Protein AF-A0A833GN79-F1 (afdb_monomer)

Secondary structure (DSSP, 8-state):
------------------PPP---B-----SS--S-TTS---S-SBSSEEEEEESSEEEEEESSGGG--S---SSS-EEEEEE-PPPTTS-TTSSEEEEEE--TT--S-EEEEEEEEPTTS-SEEEEEEESSSSS-EEEEEEE--STTEEEEEEEEE-TT-GGGTT-S-EEEEEEEEPPPP---

Radius of gyration: 21.6 Å; Cα contacts (8 Å, |Δi|>4): 395; chains: 1; bounding box: 37×85×57 Å

pLDDT: mean 91.21, std 14.65, range [33.69, 98.88]

Solvent-accessible surface area (backbone atoms only — not comparable to full-atom values): 10862 Å² total; per-residue (Å²): 140,79,88,85,80,81,83,83,81,81,81,82,79,76,80,76,81,86,71,91,76,81,66,60,38,73,66,21,32,25,85,77,73,74,59,41,23,64,57,34,35,68,59,51,76,35,60,66,55,48,57,45,73,32,71,40,48,81,52,38,34,63,27,57,60,66,82,21,54,83,70,85,54,87,56,37,27,8,29,80,40,75,43,69,68,67,60,92,96,48,61,67,65,60,27,36,39,35,39,38,34,56,33,62,90,41,63,69,48,68,55,71,47,62,49,66,34,45,82,80,50,65,49,21,37,30,36,26,40,20,64,76,79,76,63,73,48,80,78,50,75,51,79,45,92,45,53,60,31,54,47,65,76,43,70,46,80,40,56,88,44,74,74,62,36,51,15,82,38,39,29,39,35,48,17,39,30,63,81,76,81,80,84,126

Nearest PDB structures (foldseek):
  8h3u-assembly1_A  TM=5.348E-01  e=2.396E-02  Homo sapiens
  7wim-assembly4_Q  TM=5.907E-01  e=6.672E-02  Arabidopsis thaliana
  7wim-assembly3_N  TM=5.851E-01  e=8.868E-02  Arabidopsis thaliana
  7wim-assembly3_L  TM=5.491E-01  e=7.476E-02  Arabidopsis thaliana
  6lir-assembly2_C  TM=3.789E-01  e=5.336E+00  Gallus gallus

Sequence (184 aa):
MLRHSVLAVLLAVGAQAASADTIVQWNFNSVVADASTGTGSTLTAVGNGTASLLGVTGSFASGTANGGSSDPAASDNSGWQTTGYAAQGSGNLTRGVQFTLSTAGYENIVFSYDLRHSNTSSRYETVQYSIDGINFTSVATFDGNAGDTWFKNRSVDLSSFADVADASLLTFLVVAAFAPESTA

Mean predicted aligned error: 6.69 Å

Foldseek 3Di:
DDDDDDDDDDDPPDDDDDDDDDQWDDQQFAVVHDLDQFRGDQAIPDHDKGKDWFQWDWTWDAQPFPNGEPPPDDRRRIDIDTHRDDDPPDCFQRGFMKMKDFQAPHAFDKDWDKDAAAPPAAQKKWKWKDLVVPDIDTQDMDGNPDHRHMDYGPMGTCNVPPQRHNGPMMMMGTGRHDPPDDDD

Structure (mmCIF, N/CA/C/O backbone):
data_AF-A0A833GN79-F1
#
_entry.id   AF-A0A833GN79-F1
#
loop_
_atom_site.group_PDB
_atom_site.id
_atom_site.type_symbol
_atom_site.label_atom_id
_atom_site.label_alt_id
_atom_site.label_comp_id
_atom_site.label_asym_id
_atom_site.label_entity_id
_atom_site.label_seq_id
_atom_site.pdbx_PDB_ins_code
_atom_site.Cartn_x
_atom_site.Cartn_y
_atom_site.Cartn_z
_atom_site.occupancy
_atom_site.B_iso_or_equiv
_atom_site.auth_seq_id
_atom_site.auth_comp_id
_atom_site.auth_asym_id
_atom_site.auth_atom_id
_atom_site.pdbx_PDB_model_num
ATOM 1 N N . MET A 1 1 ? -16.562 -65.906 37.044 1.00 43.38 1 MET A N 1
ATOM 2 C CA . MET A 1 1 ? -17.465 -65.215 36.094 1.00 43.38 1 MET A CA 1
ATOM 3 C C . MET A 1 1 ? -17.621 -63.805 36.651 1.00 43.38 1 MET A C 1
ATOM 5 O O . MET A 1 1 ? -18.019 -63.716 37.794 1.00 43.38 1 MET A O 1
ATOM 9 N N . LEU A 1 2 ? -17.171 -62.690 36.080 1.00 38.94 2 LEU A N 1
ATOM 10 C CA . LEU A 1 2 ? -16.996 -62.234 34.702 1.00 38.94 2 LEU A CA 1
ATOM 11 C C . LEU A 1 2 ? -15.813 -61.229 34.724 1.00 38.94 2 LEU A C 1
ATOM 13 O O . LEU A 1 2 ? -15.807 -60.324 35.560 1.00 38.94 2 LEU A O 1
ATOM 17 N N . ARG A 1 3 ? -14.786 -61.393 33.878 1.00 41.62 3 ARG A N 1
ATOM 18 C CA . ARG A 1 3 ? -13.696 -60.405 33.744 1.00 41.62 3 ARG A CA 1
ATOM 19 C C . ARG A 1 3 ? -14.198 -59.265 32.856 1.00 41.62 3 ARG A C 1
ATOM 21 O O . ARG A 1 3 ? -14.439 -59.490 31.676 1.00 41.62 3 ARG A O 1
ATOM 28 N N . HIS A 1 4 ? -14.370 -58.073 33.421 1.00 45.00 4 HIS A N 1
ATOM 29 C CA . HIS A 1 4 ? -14.706 -56.871 32.658 1.00 45.00 4 HIS A CA 1
ATOM 30 C C . HIS A 1 4 ? -13.415 -56.281 32.088 1.00 45.00 4 HIS A C 1
ATOM 32 O O . HIS A 1 4 ? -12.670 -55.599 32.788 1.00 45.00 4 HIS A O 1
ATOM 38 N N . SER A 1 5 ? -13.125 -56.588 30.827 1.00 53.22 5 SER A N 1
ATOM 39 C CA . SER A 1 5 ? -12.074 -55.911 30.073 1.00 53.22 5 SER A CA 1
ATOM 40 C C . SER A 1 5 ? -12.624 -54.582 29.560 1.00 53.22 5 SER A C 1
ATOM 42 O O . SER A 1 5 ? -13.459 -54.563 28.660 1.00 53.22 5 SER A O 1
ATOM 44 N N . VAL A 1 6 ? -12.175 -53.474 30.148 1.00 49.56 6 VAL A N 1
ATOM 45 C CA . VAL A 1 6 ? -12.437 -52.125 29.631 1.00 49.56 6 VAL A CA 1
ATOM 46 C C . VAL A 1 6 ? -11.443 -51.860 28.501 1.00 49.56 6 VAL A C 1
ATOM 48 O O . VAL A 1 6 ? -10.234 -51.841 28.725 1.00 49.56 6 VAL A O 1
ATOM 51 N N . LEU A 1 7 ? -11.953 -51.694 27.281 1.00 48.16 7 LEU A N 1
ATOM 52 C CA . LEU A 1 7 ? -11.175 -51.283 26.116 1.00 48.16 7 LEU A CA 1
ATOM 53 C C . LEU A 1 7 ? -11.103 -49.750 26.106 1.00 48.16 7 LEU A C 1
ATOM 55 O O . LEU A 1 7 ? -12.117 -49.084 25.907 1.00 48.16 7 LEU A O 1
ATOM 59 N N . ALA A 1 8 ? -9.919 -49.189 26.344 1.00 54.09 8 ALA A N 1
ATOM 60 C CA . ALA A 1 8 ? -9.681 -47.760 26.176 1.00 54.09 8 ALA A CA 1
ATOM 61 C C . ALA A 1 8 ? -9.433 -47.463 24.689 1.00 54.09 8 ALA A C 1
ATOM 63 O O . ALA A 1 8 ? -8.464 -47.950 24.107 1.00 54.09 8 ALA A O 1
ATOM 64 N N . VAL A 1 9 ? -10.312 -46.672 24.073 1.00 60.62 9 VAL A N 1
ATOM 65 C CA . VAL A 1 9 ? -10.085 -46.097 22.742 1.00 60.62 9 VAL A CA 1
ATOM 66 C C . VAL A 1 9 ? -9.251 -44.831 22.931 1.00 60.62 9 VAL A C 1
ATOM 68 O O . VAL A 1 9 ? -9.732 -43.858 23.507 1.00 60.62 9 VAL A O 1
ATOM 71 N N . LEU A 1 10 ? -7.998 -44.838 22.469 1.00 56.28 10 LEU A N 1
ATOM 72 C CA . LEU A 1 10 ? -7.220 -43.609 22.315 1.00 56.28 10 LEU A CA 1
ATOM 73 C C . LEU A 1 10 ? -7.675 -42.896 21.034 1.00 56.28 10 LEU A C 1
ATOM 75 O O . LEU A 1 10 ? -7.430 -43.392 19.935 1.00 56.28 10 LEU A O 1
ATOM 79 N N . LEU A 1 11 ? -8.296 -41.720 21.167 1.00 61.72 11 LEU A N 1
ATOM 80 C CA . LEU A 1 11 ? -8.364 -40.751 20.072 1.00 61.72 11 LEU A CA 1
ATOM 81 C C . LEU A 1 11 ? -6.987 -40.089 19.944 1.00 61.72 11 LEU A C 1
ATOM 83 O O . LEU A 1 11 ? -6.602 -39.276 20.782 1.00 61.72 11 LEU A O 1
ATOM 87 N N . ALA A 1 12 ? -6.245 -40.431 18.893 1.00 58.88 12 ALA A N 1
ATOM 88 C CA . ALA A 1 12 ? -5.093 -39.647 18.476 1.00 58.88 12 ALA A CA 1
ATOM 89 C C . ALA A 1 12 ? -5.606 -38.368 17.800 1.00 58.88 12 ALA A C 1
ATOM 91 O O . ALA A 1 12 ? -5.994 -38.385 16.634 1.00 58.88 12 ALA A O 1
ATOM 92 N N . VAL A 1 13 ? -5.645 -37.262 18.543 1.00 63.38 13 VAL A N 1
ATOM 93 C CA . VAL A 1 13 ? -5.807 -35.932 17.947 1.00 63.38 13 VAL A CA 1
ATOM 94 C C . VAL A 1 13 ? -4.486 -35.613 17.252 1.00 63.38 13 VAL A C 1
ATOM 96 O O . VAL A 1 13 ? -3.484 -35.334 17.908 1.00 63.38 13 VAL A O 1
ATOM 99 N N . GLY A 1 14 ? -4.453 -35.745 15.926 1.00 57.31 14 GLY A N 1
ATOM 100 C CA . GLY A 1 14 ? -3.314 -35.301 15.131 1.00 57.31 14 GLY A CA 1
ATOM 101 C C . GLY A 1 14 ? -3.180 -33.787 15.260 1.00 57.31 14 GLY A C 1
ATOM 102 O O . GLY A 1 14 ? -4.102 -33.060 14.900 1.00 57.31 14 GLY A O 1
ATOM 103 N N . ALA A 1 15 ? -2.055 -33.311 15.791 1.00 59.62 15 ALA A N 1
ATOM 104 C CA . ALA A 1 15 ? -1.713 -31.899 15.725 1.00 59.62 15 ALA A CA 1
ATOM 105 C C . ALA A 1 15 ? -1.501 -31.544 14.248 1.00 59.62 15 ALA A C 1
ATOM 107 O O . ALA A 1 15 ? -0.545 -32.016 13.629 1.00 59.62 15 ALA A O 1
ATOM 108 N N . GLN A 1 16 ? -2.410 -30.762 13.666 1.00 56.97 16 GLN A N 1
ATOM 109 C CA . GLN A 1 16 ? -2.154 -30.171 12.360 1.00 56.97 16 GLN A CA 1
ATOM 110 C C . GLN A 1 16 ? -1.032 -29.150 12.542 1.00 56.97 16 GLN A C 1
ATOM 112 O O . GLN A 1 16 ? -1.140 -28.250 13.375 1.00 56.97 16 GLN A O 1
ATOM 117 N N . ALA A 1 17 ? 0.068 -29.318 11.810 1.00 58.47 17 ALA A N 1
ATOM 118 C CA . ALA A 1 17 ? 1.071 -28.272 11.716 1.00 58.47 17 ALA A CA 1
ATOM 119 C C . ALA A 1 17 ? 0.403 -27.066 11.045 1.00 58.47 17 ALA A C 1
ATOM 121 O O . ALA A 1 17 ? -0.021 -27.168 9.897 1.00 58.47 17 ALA A O 1
ATOM 122 N N . ALA A 1 18 ? 0.260 -25.957 11.770 1.00 61.06 18 ALA A N 1
ATOM 123 C CA . ALA A 1 18 ? -0.213 -24.715 11.180 1.00 61.06 18 ALA A CA 1
ATOM 124 C C . ALA A 1 18 ? 0.865 -24.203 10.212 1.00 61.06 18 ALA A C 1
ATOM 126 O O . ALA A 1 18 ? 1.973 -23.868 10.636 1.00 61.06 18 ALA A O 1
ATOM 127 N N . SER A 1 19 ? 0.565 -24.193 8.915 1.00 69.25 19 SER A N 1
ATOM 128 C CA . SER A 1 19 ? 1.330 -23.457 7.908 1.00 69.25 19 SER A CA 1
ATOM 129 C C . SER A 1 19 ? 0.680 -22.096 7.692 1.00 69.25 19 SER A C 1
ATOM 131 O O . SER A 1 19 ? -0.543 -21.995 7.668 1.00 69.25 19 SER A O 1
ATOM 133 N N . ALA A 1 20 ? 1.487 -21.047 7.542 1.00 83.19 20 ALA A N 1
ATOM 134 C CA . ALA A 1 20 ? 0.974 -19.747 7.134 1.00 83.19 20 ALA A CA 1
ATOM 135 C C . ALA A 1 20 ? 0.599 -19.796 5.646 1.00 83.19 20 ALA A C 1
ATOM 137 O O . ALA A 1 20 ? 1.457 -20.076 4.805 1.00 83.19 20 ALA A O 1
ATOM 138 N N . ASP A 1 21 ? -0.663 -19.512 5.334 1.00 93.69 21 ASP A N 1
ATOM 139 C CA . ASP A 1 21 ? -1.154 -19.436 3.961 1.00 93.69 21 ASP A CA 1
ATOM 140 C C . ASP A 1 21 ? -1.045 -18.006 3.421 1.00 93.69 21 ASP A C 1
ATOM 142 O O . ASP A 1 21 ? -1.297 -17.023 4.120 1.00 93.69 21 ASP A O 1
ATOM 146 N N . THR A 1 22 ? -0.694 -17.877 2.140 1.00 96.25 22 THR A N 1
ATOM 147 C CA . THR A 1 22 ? -0.776 -16.588 1.440 1.00 96.25 22 THR A CA 1
ATOM 148 C C . THR A 1 22 ? -2.203 -16.386 0.945 1.00 96.25 22 THR A C 1
ATOM 150 O O . THR A 1 22 ? -2.594 -16.965 -0.066 1.00 96.25 22 THR A O 1
ATOM 153 N N . ILE A 1 23 ? -2.971 -15.554 1.654 1.00 97.31 23 ILE A N 1
ATOM 154 C CA . ILE A 1 23 ? -4.367 -15.241 1.302 1.00 97.31 23 ILE A CA 1
ATOM 155 C C . ILE A 1 23 ? -4.417 -14.479 -0.028 1.00 97.31 23 ILE A C 1
ATOM 157 O O . ILE A 1 23 ? -5.129 -14.865 -0.954 1.00 97.31 23 ILE A O 1
ATOM 161 N N . VAL A 1 24 ? -3.636 -13.400 -0.123 1.00 98.38 24 VAL A N 1
ATOM 162 C CA . VAL A 1 24 ? -3.512 -12.536 -1.300 1.00 98.38 24 VAL A CA 1
ATOM 163 C C . VAL A 1 24 ? -2.082 -12.020 -1.411 1.00 98.38 24 VAL A C 1
ATOM 165 O O . VAL A 1 24 ? -1.439 -11.740 -0.402 1.00 98.38 24 VAL A O 1
ATOM 168 N N . GLN A 1 25 ? -1.609 -11.833 -2.643 1.00 98.44 25 GLN A N 1
ATOM 169 C CA . GLN A 1 25 ? -0.333 -11.184 -2.922 1.00 98.44 25 GLN A CA 1
ATOM 170 C C . GLN A 1 25 ? -0.428 -10.267 -4.142 1.00 98.44 25 GLN A C 1
ATOM 172 O O . GLN A 1 25 ? -0.978 -10.650 -5.177 1.00 98.44 25 GLN A O 1
ATOM 177 N N . TRP A 1 26 ? 0.204 -9.098 -4.047 1.00 98.56 26 TRP A N 1
ATOM 178 C CA . TRP A 1 26 ? 0.552 -8.250 -5.187 1.00 98.56 26 TRP A CA 1
ATOM 179 C C . TRP A 1 26 ? 2.072 -8.214 -5.322 1.00 98.56 26 TRP A C 1
ATOM 181 O O . TRP A 1 26 ? 2.761 -7.841 -4.377 1.00 98.56 26 TRP A O 1
ATOM 191 N N . ASN A 1 27 ? 2.587 -8.613 -6.484 1.00 97.94 27 ASN A N 1
ATOM 192 C CA . ASN A 1 27 ? 4.014 -8.505 -6.814 1.00 97.94 27 ASN A CA 1
ATOM 193 C C . ASN A 1 27 ? 4.315 -7.321 -7.750 1.00 97.94 27 ASN A C 1
ATOM 195 O O . ASN A 1 27 ? 5.464 -6.973 -7.955 1.00 97.94 27 ASN A O 1
ATOM 199 N N . PHE A 1 28 ? 3.272 -6.687 -8.287 1.00 98.56 28 PHE A N 1
ATOM 200 C CA . PHE A 1 28 ? 3.316 -5.543 -9.195 1.00 98.56 28 PHE A CA 1
ATOM 201 C C . PHE A 1 28 ? 3.975 -5.756 -10.560 1.00 98.56 28 PHE A C 1
ATOM 203 O O . PHE A 1 28 ? 4.042 -4.811 -11.346 1.00 98.56 28 PHE A O 1
ATOM 210 N N . ASN A 1 29 ? 4.379 -6.980 -10.887 1.00 98.31 29 ASN A N 1
ATOM 211 C CA . ASN A 1 29 ? 4.992 -7.322 -12.169 1.00 98.31 29 ASN A CA 1
ATOM 212 C C . ASN A 1 29 ? 3.977 -7.287 -13.315 1.00 98.31 29 ASN A C 1
ATOM 214 O O . ASN A 1 29 ? 2.761 -7.270 -13.094 1.00 98.31 29 ASN A O 1
ATOM 218 N N . SER A 1 30 ? 4.469 -7.215 -14.551 1.00 97.75 30 SER A N 1
ATOM 219 C CA . SER A 1 30 ? 3.591 -7.161 -15.718 1.00 97.75 30 SER A CA 1
ATOM 220 C C . SER A 1 30 ? 2.851 -8.494 -15.909 1.00 97.75 30 SER A C 1
ATOM 222 O O . SER A 1 30 ? 3.324 -9.575 -15.553 1.00 97.75 30 SER A O 1
ATOM 224 N N . VAL A 1 31 ? 1.629 -8.428 -16.443 1.00 95.56 31 VAL A N 1
ATOM 225 C CA . VAL A 1 31 ? 0.813 -9.616 -16.738 1.00 95.56 31 VAL A CA 1
ATOM 226 C C . VAL A 1 31 ? 0.233 -9.456 -18.143 1.00 95.56 31 VAL A C 1
ATOM 228 O O . VAL A 1 31 ? -0.701 -8.685 -18.344 1.00 95.56 31 VAL A O 1
ATOM 231 N N . VAL A 1 32 ? 0.734 -10.154 -19.163 1.00 95.62 32 VAL A N 1
ATOM 232 C CA . VAL A 1 32 ? 1.826 -11.154 -19.170 1.00 95.62 32 VAL A CA 1
ATOM 233 C C . VAL A 1 32 ? 3.204 -10.499 -18.992 1.00 95.62 32 VAL A C 1
ATOM 235 O O . VAL A 1 32 ? 3.393 -9.377 -19.447 1.00 95.62 32 VAL A O 1
ATOM 238 N N . ALA A 1 33 ? 4.150 -11.229 -18.391 1.00 96.44 33 ALA A N 1
ATOM 239 C CA . ALA A 1 33 ? 5.531 -10.789 -18.206 1.00 96.44 33 ALA A CA 1
ATOM 240 C C . ALA A 1 33 ? 6.188 -10.321 -19.519 1.00 96.44 33 ALA A C 1
ATOM 242 O O . ALA A 1 33 ? 6.246 -11.078 -20.493 1.00 96.44 33 ALA A O 1
ATOM 243 N N . ASP A 1 34 ? 6.726 -9.102 -19.524 1.00 96.12 34 ASP A N 1
ATOM 244 C CA . ASP A 1 34 ? 7.301 -8.445 -20.709 1.00 96.12 34 ASP A CA 1
ATOM 245 C C . ASP A 1 34 ? 8.766 -7.989 -20.536 1.00 96.12 34 ASP A C 1
ATOM 247 O O . ASP A 1 34 ? 9.353 -7.402 -21.447 1.00 96.12 34 ASP A O 1
ATOM 251 N N . ALA A 1 35 ? 9.373 -8.301 -19.384 1.00 95.38 35 ALA A N 1
ATOM 252 C CA . ALA A 1 35 ? 10.727 -7.895 -18.991 1.00 95.38 35 ALA A CA 1
ATOM 253 C C . ALA A 1 35 ? 10.946 -6.369 -18.915 1.00 95.38 35 ALA A C 1
ATOM 255 O O . ALA A 1 35 ? 12.086 -5.900 -18.980 1.00 95.38 35 ALA A O 1
ATOM 256 N N . SER A 1 36 ? 9.874 -5.593 -18.750 1.00 95.50 36 SER A N 1
ATOM 257 C CA . SER A 1 36 ? 9.909 -4.156 -18.517 1.00 95.50 36 SER A CA 1
ATOM 258 C C . SER A 1 36 ? 9.462 -3.831 -17.093 1.00 95.50 36 SER A C 1
ATOM 260 O O . SER A 1 36 ? 8.460 -4.309 -16.578 1.00 95.50 36 SER A O 1
ATOM 262 N N . THR A 1 37 ? 10.206 -2.934 -16.449 1.00 96.50 37 THR A N 1
ATOM 263 C CA . THR A 1 37 ? 9.883 -2.474 -15.089 1.00 96.50 37 THR A CA 1
ATOM 264 C C . THR A 1 37 ? 8.921 -1.279 -15.057 1.00 96.50 37 THR A C 1
ATOM 266 O O . THR A 1 37 ? 8.574 -0.777 -13.991 1.00 96.50 37 THR A O 1
ATOM 269 N N . GLY A 1 38 ? 8.525 -0.773 -16.231 1.00 97.38 38 GLY A N 1
ATOM 270 C CA . GLY A 1 38 ? 7.625 0.376 -16.383 1.00 97.38 38 GLY A CA 1
ATOM 271 C C . GLY A 1 38 ? 6.176 -0.000 -16.695 1.00 97.38 38 GLY A C 1
ATOM 272 O O . GLY A 1 38 ? 5.331 0.884 -16.822 1.00 97.38 38 GLY A O 1
ATOM 273 N N . THR A 1 39 ? 5.889 -1.292 -16.838 1.00 97.19 39 THR A N 1
ATOM 274 C CA . THR A 1 39 ? 4.624 -1.846 -17.357 1.00 97.19 39 THR A CA 1
ATOM 275 C C . THR A 1 39 ? 3.978 -2.819 -16.371 1.00 97.19 39 THR A C 1
ATOM 277 O O . THR A 1 39 ? 3.227 -3.710 -16.762 1.00 97.19 39 THR A O 1
ATOM 280 N N . GLY A 1 40 ? 4.261 -2.634 -15.080 1.00 98.12 40 GLY A N 1
ATOM 281 C CA . GLY A 1 40 ? 3.692 -3.431 -14.002 1.00 98.12 40 GLY A CA 1
ATOM 282 C C . GLY A 1 40 ? 2.161 -3.405 -13.922 1.00 98.12 40 GLY A C 1
ATOM 283 O O . GLY A 1 40 ? 1.462 -2.746 -14.697 1.00 98.12 40 GLY A O 1
ATOM 284 N N . SER A 1 41 ? 1.627 -4.139 -12.951 1.00 98.38 41 SER A N 1
ATOM 285 C CA . SER A 1 41 ? 0.189 -4.359 -12.783 1.00 98.38 41 SER A CA 1
ATOM 286 C C . SER A 1 41 ? -0.249 -4.2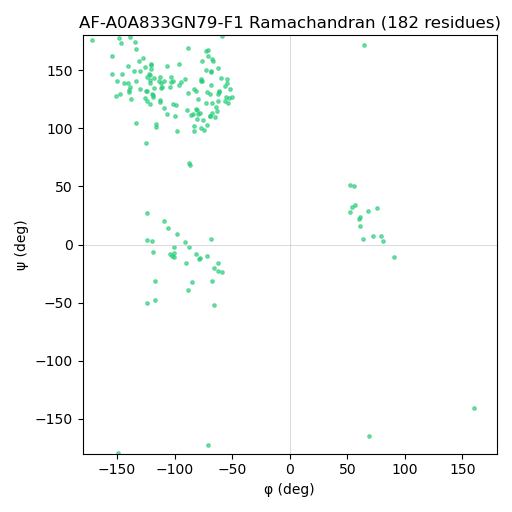07 -11.330 1.00 98.38 41 SER A C 1
ATOM 288 O O . SER A 1 41 ? 0.500 -4.512 -10.416 1.00 98.38 41 SER A O 1
ATOM 290 N N . THR A 1 42 ? -1.484 -3.772 -11.079 1.00 98.50 42 THR A N 1
ATOM 291 C CA . THR A 1 42 ? -2.100 -3.821 -9.735 1.00 98.50 42 THR A CA 1
ATOM 292 C C . THR A 1 42 ? -3.009 -5.039 -9.541 1.00 98.50 42 THR A C 1
ATOM 294 O O . THR A 1 42 ? -3.723 -5.131 -8.541 1.00 98.50 42 THR A O 1
ATOM 297 N N . LEU A 1 43 ? -3.000 -5.981 -10.488 1.00 98.25 43 LEU A N 1
ATOM 298 C CA . LEU A 1 43 ? -3.696 -7.258 -10.346 1.00 98.25 43 LEU A CA 1
ATOM 299 C C . LEU A 1 43 ? -3.020 -8.124 -9.276 1.00 98.25 43 LEU A C 1
ATOM 301 O O . LEU A 1 43 ? -1.809 -8.045 -9.064 1.00 98.25 43 LEU A O 1
ATOM 305 N N . THR A 1 44 ? -3.808 -8.961 -8.603 1.00 98.44 44 THR A N 1
ATOM 306 C CA . THR A 1 44 ? -3.269 -9.944 -7.662 1.00 98.44 44 THR A CA 1
ATOM 307 C C . THR A 1 44 ? -2.477 -11.021 -8.402 1.00 98.44 44 THR A C 1
ATOM 309 O O . THR A 1 44 ? -2.907 -11.529 -9.437 1.00 98.44 44 THR A O 1
ATOM 312 N N . ALA A 1 45 ? -1.323 -11.392 -7.850 1.00 97.81 45 ALA A N 1
ATOM 313 C CA . ALA A 1 45 ? -0.535 -12.543 -8.286 1.00 97.81 45 ALA A CA 1
ATOM 314 C C . ALA A 1 45 ? -1.017 -13.843 -7.618 1.00 97.81 45 ALA A C 1
ATOM 316 O O . ALA A 1 45 ? -0.971 -14.913 -8.222 1.00 97.81 45 ALA A O 1
ATOM 317 N N . VAL A 1 46 ? -1.506 -13.738 -6.377 1.00 98.06 46 VAL A N 1
ATOM 318 C CA . VAL A 1 46 ? -2.124 -14.824 -5.604 1.00 98.06 46 VAL A CA 1
ATOM 319 C C . VAL A 1 46 ? -3.418 -14.302 -4.989 1.00 98.06 46 VAL A C 1
ATOM 321 O O . VAL A 1 46 ? -3.467 -13.159 -4.531 1.00 98.06 46 VAL A O 1
ATOM 324 N N . GLY A 1 47 ? -4.454 -15.141 -4.964 1.00 97.75 47 GLY A N 1
ATOM 325 C CA . GLY A 1 47 ? -5.733 -14.830 -4.331 1.00 97.75 47 GLY A CA 1
ATOM 326 C C . GLY A 1 47 ? -6.542 -13.738 -5.036 1.00 97.75 47 GLY A C 1
ATOM 327 O O . GLY A 1 47 ? -6.289 -13.369 -6.188 1.00 97.75 47 GLY A O 1
ATOM 328 N N . ASN A 1 48 ? -7.545 -13.220 -4.326 1.00 98.00 48 ASN A N 1
ATOM 329 C CA . ASN A 1 48 ? -8.464 -12.199 -4.815 1.00 98.00 48 ASN A CA 1
ATOM 330 C C . ASN A 1 48 ? -8.482 -10.975 -3.898 1.00 98.00 48 ASN A C 1
ATOM 332 O O . ASN A 1 48 ? -8.807 -11.065 -2.718 1.00 98.00 48 ASN A O 1
ATOM 336 N N . GLY A 1 49 ? -8.201 -9.816 -4.479 1.00 98.44 49 GLY A N 1
ATOM 337 C CA . GLY A 1 49 ? -8.244 -8.532 -3.801 1.00 98.44 49 GLY A CA 1
ATOM 338 C C . GLY A 1 49 ? -8.070 -7.394 -4.798 1.00 98.44 49 GLY A C 1
ATOM 339 O O . GLY A 1 49 ? -7.833 -7.617 -5.987 1.00 98.44 49 GLY A O 1
ATOM 340 N N . THR A 1 50 ? -8.175 -6.166 -4.314 1.00 98.75 50 THR A N 1
ATOM 341 C CA . THR A 1 50 ? -7.927 -4.954 -5.094 1.00 98.75 50 THR A CA 1
ATOM 342 C C . THR A 1 50 ? -6.825 -4.115 -4.460 1.00 98.75 50 THR A C 1
ATOM 344 O O . THR A 1 50 ? -6.702 -4.051 -3.240 1.00 98.75 50 THR A O 1
ATOM 347 N N . ALA A 1 51 ? -6.034 -3.457 -5.306 1.00 98.81 51 ALA A N 1
ATOM 348 C CA . ALA A 1 51 ? -5.083 -2.429 -4.910 1.00 98.81 51 ALA A CA 1
ATOM 349 C C . ALA A 1 51 ? -5.460 -1.114 -5.606 1.00 98.81 51 ALA A C 1
ATOM 351 O O . ALA A 1 51 ? -5.668 -1.087 -6.823 1.00 98.81 51 ALA A O 1
ATOM 352 N N . SER A 1 52 ? -5.569 -0.024 -4.849 1.00 98.75 52 SER A N 1
ATOM 353 C CA . SER A 1 52 ? -5.978 1.287 -5.368 1.00 98.75 52 SER A CA 1
ATOM 354 C C . SER A 1 52 ? -5.187 2.440 -4.757 1.00 98.75 52 SER A C 1
ATOM 356 O O . SER A 1 52 ? -4.688 2.359 -3.637 1.00 98.75 52 SER A O 1
ATOM 358 N N . LEU A 1 53 ? -5.075 3.535 -5.507 1.00 98.81 53 LEU A N 1
ATOM 359 C CA . LEU A 1 53 ? -4.424 4.763 -5.055 1.00 98.81 53 LEU A CA 1
ATOM 360 C C . LEU A 1 53 ? -5.352 5.531 -4.106 1.00 98.81 53 LEU A C 1
ATOM 362 O O . LEU A 1 53 ? -6.544 5.663 -4.381 1.00 98.81 53 LEU A O 1
ATOM 366 N N . LEU A 1 54 ? -4.793 6.112 -3.047 1.00 98.44 54 LEU A N 1
ATOM 367 C CA . LEU A 1 54 ? -5.489 7.026 -2.146 1.00 98.44 54 LEU A CA 1
ATOM 368 C C . LEU A 1 54 ? -4.829 8.404 -2.234 1.00 98.44 54 LEU A C 1
ATOM 370 O O . LEU A 1 54 ? -3.761 8.630 -1.672 1.00 98.44 54 LEU A O 1
ATOM 374 N N . GLY A 1 55 ? -5.438 9.330 -2.977 1.00 97.81 55 GLY A N 1
ATOM 375 C CA . GLY A 1 55 ? -4.955 10.714 -3.075 1.00 97.81 55 GLY A CA 1
ATOM 376 C C . GLY A 1 55 ? -3.538 10.871 -3.651 1.00 97.81 55 GLY A C 1
ATOM 377 O O . GLY A 1 55 ? -2.879 11.870 -3.375 1.00 97.81 55 GLY A O 1
ATOM 378 N N . VAL A 1 56 ? -3.054 9.907 -4.432 1.00 98.62 56 VAL A N 1
ATOM 379 C CA . VAL A 1 56 ? -1.728 9.902 -5.077 1.00 98.62 56 VAL A CA 1
ATOM 380 C C . VAL A 1 56 ? -1.857 9.490 -6.543 1.00 98.62 56 VAL A C 1
ATOM 382 O O . VAL A 1 56 ? -2.901 8.994 -6.965 1.00 98.62 56 VAL A O 1
ATOM 385 N N . THR A 1 57 ? -0.788 9.671 -7.313 1.00 98.50 57 THR A N 1
ATOM 386 C CA . THR A 1 57 ? -0.680 9.194 -8.698 1.00 98.50 57 THR A CA 1
ATOM 387 C C . THR A 1 57 ? 0.215 7.963 -8.749 1.00 98.50 57 THR A C 1
ATOM 389 O O . THR A 1 57 ? 1.275 7.957 -8.123 1.00 98.50 57 THR A O 1
ATOM 392 N N . GLY A 1 58 ? -0.200 6.940 -9.498 1.00 98.25 58 GL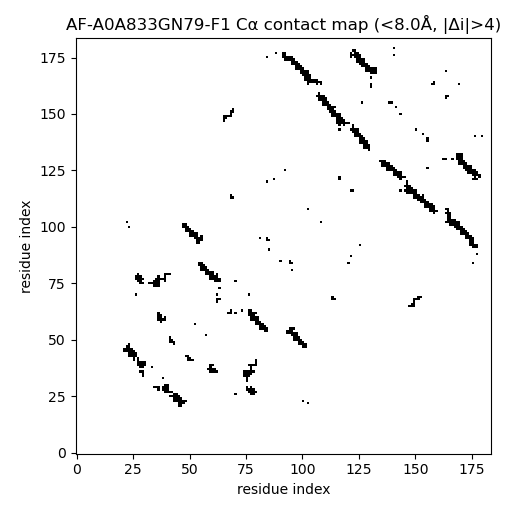Y A N 1
ATOM 393 C CA . GLY A 1 58 ? 0.529 5.682 -9.658 1.00 98.25 58 GLY A CA 1
ATOM 394 C C . GLY A 1 58 ? 1.269 5.579 -10.991 1.00 98.25 58 GLY A C 1
ATOM 395 O O . GLY A 1 58 ? 0.770 6.020 -12.025 1.00 98.25 58 GLY A O 1
ATOM 396 N N . SER A 1 59 ? 2.438 4.954 -10.953 1.00 98.50 59 SER A N 1
ATOM 397 C CA . SER A 1 59 ? 3.231 4.504 -12.100 1.00 98.50 59 SER A CA 1
ATOM 398 C C . SER A 1 59 ? 4.001 3.235 -11.709 1.00 98.50 59 SER A C 1
ATOM 400 O O . SER A 1 59 ? 3.925 2.785 -10.564 1.00 98.50 59 SER A O 1
ATOM 402 N N . PHE A 1 60 ? 4.752 2.649 -12.639 1.00 98.44 60 PHE A N 1
ATOM 403 C CA . PHE A 1 60 ? 5.647 1.529 -12.346 1.00 98.44 60 PHE A CA 1
ATOM 404 C C . PHE A 1 60 ? 7.095 1.915 -12.630 1.00 98.44 60 PHE A C 1
ATOM 406 O O . PHE A 1 60 ? 7.381 2.693 -13.544 1.00 98.44 60 PHE A O 1
ATOM 413 N N . ALA A 1 61 ? 7.996 1.411 -11.796 1.00 96.94 61 ALA A N 1
ATOM 414 C CA . ALA A 1 61 ? 9.435 1.593 -11.919 1.00 96.94 61 ALA A CA 1
ATOM 415 C C . ALA A 1 61 ? 10.160 0.335 -11.424 1.00 96.94 61 ALA A C 1
ATOM 417 O O . ALA A 1 61 ? 9.541 -0.549 -10.848 1.00 96.94 61 ALA A O 1
ATOM 418 N N . SER A 1 62 ? 11.483 0.263 -11.585 1.00 96.12 62 SER A N 1
ATOM 419 C CA . SER A 1 62 ? 12.278 -0.883 -11.117 1.00 96.12 62 SER A CA 1
ATOM 420 C C . SER A 1 62 ? 12.055 -1.209 -9.635 1.00 96.12 62 SER A C 1
ATOM 422 O O . SER A 1 62 ? 12.332 -0.390 -8.753 1.00 96.12 62 SER A O 1
ATOM 424 N N . GLY A 1 63 ? 11.612 -2.444 -9.385 1.00 96.25 63 GLY A N 1
ATOM 425 C CA . GLY A 1 63 ? 11.559 -3.066 -8.066 1.00 96.25 63 GLY A CA 1
ATOM 426 C C . GLY A 1 63 ? 12.921 -3.577 -7.581 1.00 96.25 63 GLY A C 1
ATOM 427 O O . GLY A 1 63 ? 13.082 -3.864 -6.402 1.00 96.25 63 GLY A O 1
ATOM 428 N N . THR A 1 64 ? 13.937 -3.628 -8.450 1.00 93.69 64 THR A N 1
ATOM 429 C CA . THR A 1 64 ? 15.290 -4.143 -8.147 1.00 93.69 64 THR A CA 1
ATOM 430 C C . THR A 1 64 ? 16.335 -3.062 -7.865 1.00 93.69 64 THR A C 1
ATOM 432 O O . THR A 1 64 ? 17.435 -3.371 -7.401 1.00 93.69 64 THR A O 1
ATOM 435 N N . ALA A 1 65 ? 16.024 -1.788 -8.115 1.00 90.44 65 ALA A N 1
ATOM 436 C CA . ALA A 1 65 ? 16.950 -0.680 -7.887 1.00 90.44 65 ALA A CA 1
ATOM 437 C C . ALA A 1 65 ? 17.386 -0.578 -6.412 1.00 90.44 65 ALA A C 1
ATOM 439 O O . ALA A 1 65 ? 16.577 -0.785 -5.511 1.00 90.44 65 ALA A O 1
ATOM 440 N N . ASN A 1 66 ? 18.651 -0.210 -6.170 1.00 89.00 66 ASN A N 1
ATOM 441 C CA . ASN A 1 66 ? 19.198 0.107 -4.839 1.00 89.00 66 ASN A CA 1
ATOM 442 C C . ASN A 1 66 ? 18.957 -0.983 -3.778 1.00 89.00 66 ASN A C 1
ATOM 444 O O . ASN A 1 66 ? 18.443 -0.728 -2.691 1.00 89.00 66 ASN A O 1
ATOM 448 N N . GLY A 1 67 ? 19.315 -2.225 -4.115 1.00 85.00 67 GLY A N 1
ATOM 449 C CA . GLY A 1 67 ? 19.160 -3.391 -3.236 1.00 85.00 67 GLY A CA 1
ATOM 450 C C . GLY A 1 67 ? 17.823 -4.123 -3.382 1.00 85.00 67 GLY A C 1
ATOM 451 O O . GLY A 1 67 ? 17.711 -5.248 -2.888 1.00 85.00 67 GLY A O 1
ATOM 452 N N . GLY A 1 68 ? 16.864 -3.524 -4.096 1.00 93.00 68 GLY A N 1
ATOM 453 C CA . GLY A 1 68 ? 15.614 -4.133 -4.552 1.00 93.00 68 GLY A CA 1
ATOM 454 C C . GLY A 1 68 ? 14.639 -4.558 -3.455 1.00 93.00 68 GLY A C 1
ATOM 455 O O . GLY A 1 68 ? 14.978 -4.577 -2.276 1.00 93.00 68 GLY A O 1
ATOM 456 N N . SER A 1 69 ? 13.431 -4.949 -3.842 1.00 96.06 69 SER A N 1
ATOM 457 C CA . SER A 1 69 ? 12.477 -5.652 -2.982 1.00 96.06 69 SER A CA 1
ATOM 458 C C . SER A 1 69 ? 12.942 -7.095 -2.698 1.00 96.06 69 SER A C 1
ATOM 460 O O . SER A 1 69 ? 14.083 -7.486 -2.972 1.00 96.06 69 SER A O 1
ATOM 462 N N . SER A 1 70 ? 12.084 -7.878 -2.060 1.00 96.44 70 SER A N 1
ATOM 463 C CA . SER A 1 70 ? 12.183 -9.322 -1.849 1.00 96.44 70 SER A CA 1
ATOM 464 C C . SER A 1 70 ? 11.501 -10.126 -2.962 1.00 96.44 70 SER A C 1
ATOM 466 O O . SER A 1 70 ? 11.505 -11.355 -2.902 1.00 96.44 70 SER A O 1
ATOM 468 N N . ASP A 1 71 ? 10.957 -9.461 -3.989 1.00 95.88 71 ASP A N 1
ATOM 469 C CA . ASP A 1 71 ? 10.388 -10.135 -5.154 1.00 95.88 71 ASP A CA 1
ATOM 470 C C . ASP A 1 71 ? 11.482 -10.943 -5.885 1.00 95.88 71 ASP A C 1
ATOM 472 O O . ASP A 1 71 ? 12.510 -10.371 -6.268 1.00 95.88 71 ASP A O 1
ATOM 476 N N . PRO A 1 72 ? 11.295 -12.264 -6.083 1.00 94.62 72 PRO A N 1
ATOM 477 C CA . PRO A 1 72 ? 12.282 -13.115 -6.737 1.00 94.62 72 PRO A CA 1
ATOM 478 C C . PRO A 1 72 ? 12.405 -12.890 -8.253 1.00 94.62 72 PRO A C 1
ATOM 480 O O . PRO A 1 72 ? 13.315 -13.453 -8.870 1.00 94.62 72 PRO A O 1
ATOM 483 N N . ALA A 1 73 ? 11.512 -12.122 -8.884 1.00 93.75 73 ALA A N 1
ATOM 484 C CA . ALA A 1 73 ? 11.571 -11.847 -10.313 1.00 93.75 73 ALA A CA 1
ATOM 485 C C . ALA A 1 73 ? 12.865 -11.099 -10.677 1.00 93.75 73 ALA A C 1
ATOM 487 O O . ALA A 1 73 ? 13.222 -10.088 -10.075 1.00 93.75 73 ALA A O 1
ATOM 488 N N . ALA A 1 74 ? 13.591 -11.593 -11.682 1.00 83.88 74 ALA A N 1
ATOM 489 C CA . ALA A 1 74 ? 14.894 -11.033 -12.046 1.00 83.88 74 ALA A CA 1
ATOM 490 C C . ALA A 1 74 ? 14.803 -9.878 -13.060 1.00 83.88 74 ALA A C 1
ATOM 492 O O . ALA A 1 74 ? 15.561 -8.915 -12.961 1.00 83.88 74 ALA A O 1
ATOM 493 N N . SER A 1 75 ? 13.910 -9.983 -14.051 1.00 87.94 75 SER A N 1
ATOM 494 C CA . SER A 1 75 ? 13.819 -9.048 -15.186 1.00 87.94 75 SER A CA 1
ATOM 495 C C . SER A 1 75 ? 12.490 -8.298 -15.246 1.00 87.94 75 SER A C 1
ATOM 497 O O . SER A 1 75 ? 12.481 -7.078 -15.374 1.00 87.94 75 SER A O 1
ATOM 499 N N . ASP A 1 76 ? 11.374 -9.009 -15.117 1.00 95.25 76 ASP A N 1
ATOM 500 C CA . ASP A 1 76 ? 10.041 -8.425 -14.969 1.00 95.25 76 ASP A CA 1
ATOM 501 C C . ASP A 1 76 ? 9.771 -8.167 -13.485 1.00 95.25 76 ASP A C 1
ATOM 503 O O . ASP A 1 76 ? 9.051 -8.916 -12.839 1.00 95.25 76 ASP A O 1
ATOM 507 N N . ASN A 1 77 ? 10.475 -7.178 -12.930 1.00 96.88 77 ASN A N 1
ATOM 508 C CA . ASN A 1 77 ? 10.397 -6.813 -11.517 1.00 96.88 77 ASN A CA 1
ATOM 509 C C . ASN A 1 77 ? 10.054 -5.328 -11.384 1.00 96.88 77 ASN A C 1
ATOM 511 O O . ASN A 1 77 ? 10.927 -4.448 -11.361 1.00 96.88 77 ASN A O 1
ATOM 515 N N . SER A 1 78 ? 8.755 -5.063 -11.378 1.00 98.31 78 SER A N 1
ATOM 516 C CA . SER A 1 78 ? 8.179 -3.734 -11.242 1.00 98.31 78 SER A CA 1
ATOM 517 C C . SER A 1 78 ? 7.814 -3.476 -9.781 1.00 98.31 78 SER A C 1
ATOM 519 O O . SER A 1 78 ? 7.227 -4.308 -9.108 1.00 98.31 78 SER A O 1
ATOM 521 N N . GLY A 1 79 ? 8.109 -2.278 -9.293 1.00 97.62 79 GLY A N 1
ATOM 522 C CA . GLY A 1 79 ? 7.552 -1.726 -8.067 1.00 97.62 79 GLY A CA 1
ATOM 523 C C . GLY A 1 79 ? 6.446 -0.730 -8.394 1.00 97.62 79 GLY A C 1
ATOM 524 O O . GLY A 1 79 ? 6.574 0.073 -9.326 1.00 97.62 79 GLY A O 1
ATOM 525 N N . TRP A 1 80 ? 5.371 -0.743 -7.606 1.00 98.56 80 TRP A N 1
ATOM 526 C CA . TRP A 1 80 ? 4.302 0.242 -7.738 1.00 98.56 80 TRP A CA 1
ATOM 527 C C . TRP A 1 80 ? 4.725 1.578 -7.129 1.00 98.56 80 TRP A C 1
ATOM 529 O O . TRP A 1 80 ? 4.731 1.780 -5.914 1.00 98.56 80 TRP A O 1
ATOM 539 N N . GLN A 1 81 ? 5.130 2.496 -7.999 1.00 98.06 81 GLN A N 1
ATOM 540 C CA . GLN A 1 81 ? 5.585 3.817 -7.611 1.00 98.06 81 GLN A CA 1
ATOM 541 C C . GLN A 1 81 ? 4.385 4.739 -7.408 1.00 98.06 81 GLN A C 1
ATOM 543 O O . GLN A 1 81 ? 3.490 4.825 -8.247 1.00 98.06 81 GLN A O 1
ATOM 548 N N . THR A 1 82 ? 4.402 5.484 -6.306 1.00 98.38 82 THR A N 1
ATOM 549 C CA . THR A 1 82 ? 3.400 6.511 -6.024 1.00 98.38 82 THR A CA 1
ATOM 550 C C . THR A 1 82 ? 4.047 7.878 -5.856 1.00 98.38 82 THR A C 1
ATOM 552 O O . THR A 1 82 ? 5.134 8.019 -5.297 1.00 98.38 82 THR A O 1
ATOM 555 N N . THR A 1 83 ? 3.377 8.904 -6.371 1.00 97.94 83 THR A N 1
ATOM 556 C CA . THR A 1 83 ? 3.810 10.308 -6.321 1.00 97.94 83 THR A CA 1
ATOM 557 C C . THR A 1 83 ? 2.619 11.222 -6.020 1.00 97.94 83 THR A C 1
ATOM 559 O O . THR A 1 83 ? 1.490 10.759 -5.880 1.00 97.94 83 THR A O 1
ATOM 562 N N . GLY A 1 84 ? 2.839 12.534 -5.901 1.00 97.06 84 GLY A N 1
ATOM 563 C CA . GLY A 1 84 ? 1.747 13.476 -5.618 1.00 97.06 84 GLY A CA 1
ATOM 564 C C . GLY A 1 84 ? 1.284 13.458 -4.158 1.00 97.06 84 GLY A C 1
ATOM 565 O O . GLY A 1 84 ? 0.109 13.688 -3.870 1.00 97.06 84 GLY A O 1
ATOM 566 N N . TYR A 1 85 ? 2.204 13.175 -3.235 1.00 97.62 85 TYR A N 1
ATOM 567 C CA . TYR A 1 85 ? 1.975 13.312 -1.798 1.00 97.62 85 TYR A CA 1
ATOM 568 C C . TYR A 1 85 ? 1.816 14.784 -1.389 1.00 97.62 85 TYR A C 1
ATOM 570 O O . TYR A 1 85 ? 2.216 15.699 -2.111 1.00 97.62 85 TYR A O 1
ATOM 578 N N . ALA A 1 86 ? 1.202 15.007 -0.226 1.00 96.75 86 ALA A N 1
ATOM 579 C CA . ALA A 1 86 ? 0.982 16.341 0.317 1.00 96.75 86 ALA A CA 1
ATOM 580 C C . ALA A 1 86 ? 2.311 17.019 0.693 1.00 96.75 86 ALA A C 1
ATOM 582 O O . ALA A 1 86 ? 3.318 16.354 0.940 1.00 96.75 86 ALA A O 1
ATOM 583 N N . ALA A 1 87 ? 2.306 18.353 0.758 1.00 94.56 87 ALA A N 1
ATOM 584 C CA . ALA A 1 87 ? 3.460 19.108 1.233 1.00 94.56 87 ALA A CA 1
ATOM 585 C C . ALA A 1 87 ? 3.775 18.759 2.698 1.00 94.56 87 ALA A C 1
ATOM 587 O O . ALA A 1 87 ? 2.874 18.426 3.474 1.00 94.56 87 ALA A O 1
ATOM 588 N N . GLN A 1 88 ? 5.047 18.876 3.088 1.00 90.62 88 GLN A N 1
ATOM 589 C CA . GLN A 1 88 ? 5.483 18.617 4.461 1.00 90.62 88 GLN A CA 1
ATOM 590 C C . GLN A 1 88 ? 4.642 19.416 5.471 1.00 90.62 88 GLN A C 1
ATOM 592 O O . GLN A 1 88 ? 4.391 20.603 5.278 1.00 90.62 88 GLN A O 1
ATOM 597 N N . GLY A 1 89 ? 4.198 18.753 6.542 1.00 92.44 89 GLY A N 1
ATOM 598 C CA . GLY A 1 89 ? 3.339 19.361 7.564 1.00 92.44 89 GLY A CA 1
ATOM 599 C C . GLY A 1 89 ? 1.857 19.458 7.181 1.00 92.44 89 GLY A C 1
ATOM 600 O O . GLY A 1 89 ? 1.078 20.045 7.925 1.00 92.44 89 GLY A O 1
ATOM 601 N N . SER A 1 90 ? 1.434 18.866 6.059 1.00 95.31 90 SER A N 1
ATOM 602 C CA . SER A 1 90 ? 0.024 18.791 5.653 1.00 95.31 90 SER A CA 1
ATOM 603 C C . SER A 1 90 ? -0.391 17.368 5.260 1.00 95.31 90 SER A C 1
ATOM 605 O O . SER A 1 90 ? 0.447 16.542 4.911 1.00 95.31 90 SER A O 1
ATOM 607 N N . GLY A 1 91 ? -1.694 17.075 5.313 1.00 95.19 91 GLY A N 1
ATOM 608 C CA . GLY A 1 91 ? -2.250 15.828 4.772 1.00 95.19 91 GLY A CA 1
ATOM 609 C C . GLY A 1 91 ? -1.857 14.543 5.514 1.00 95.19 91 GLY A C 1
ATOM 610 O O . GLY A 1 91 ? -1.806 13.488 4.877 1.00 95.19 91 GLY A O 1
ATOM 611 N N . ASN A 1 92 ? -1.589 14.613 6.823 1.00 97.69 92 ASN A N 1
ATOM 612 C CA . ASN A 1 92 ? -1.252 13.446 7.647 1.00 97.69 92 ASN A CA 1
ATOM 613 C C . ASN A 1 92 ? -2.263 12.309 7.451 1.00 97.69 92 ASN A C 1
ATOM 615 O O . ASN A 1 92 ? -3.459 12.539 7.611 1.00 97.69 92 ASN A O 1
ATOM 619 N N . LEU A 1 93 ? -1.787 11.104 7.129 1.00 97.88 93 LEU A N 1
ATOM 620 C CA . LEU A 1 93 ? -2.608 9.899 6.961 1.00 97.88 93 LEU A CA 1
ATOM 621 C C . LEU A 1 93 ? -3.674 9.978 5.851 1.00 97.88 93 LEU A C 1
ATOM 623 O O . LEU A 1 93 ? -4.587 9.164 5.817 1.00 97.88 93 LEU A O 1
ATOM 627 N N . THR A 1 94 ? -3.583 10.940 4.925 1.00 97.94 94 THR A N 1
ATOM 628 C CA . THR A 1 94 ? -4.614 11.131 3.880 1.00 97.94 94 THR A CA 1
ATOM 629 C C . THR A 1 94 ? -4.208 10.635 2.493 1.00 97.94 94 THR A C 1
ATOM 631 O O . THR A 1 94 ? -5.025 10.664 1.573 1.00 97.94 94 THR A 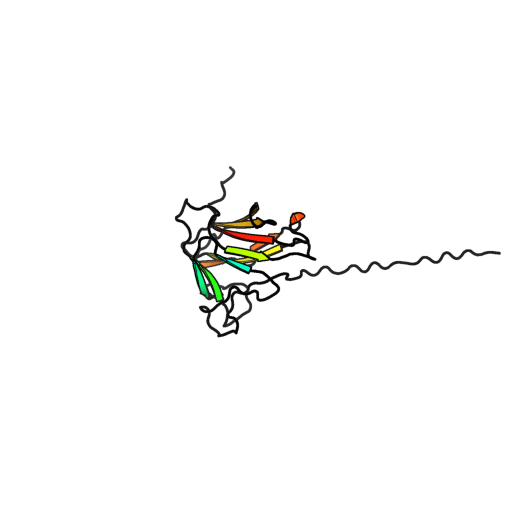O 1
ATOM 634 N N . ARG A 1 95 ? -2.942 10.237 2.305 1.00 98.50 95 ARG A N 1
ATOM 635 C CA . ARG A 1 95 ? -2.382 9.883 0.992 1.00 98.50 95 ARG A CA 1
ATOM 636 C C . ARG A 1 95 ? -1.494 8.651 1.059 1.00 98.50 95 ARG A C 1
ATOM 638 O O . ARG A 1 95 ? -0.640 8.563 1.940 1.00 98.50 95 ARG A O 1
ATOM 645 N N . GLY A 1 96 ? -1.664 7.745 0.104 1.00 98.62 96 GLY A N 1
ATOM 646 C CA . GLY A 1 96 ? -0.928 6.489 0.028 1.00 98.62 96 GLY A CA 1
ATOM 647 C C . GLY A 1 96 ? -1.635 5.462 -0.846 1.00 98.62 96 GLY A C 1
ATOM 648 O O . GLY A 1 96 ? -2.196 5.801 -1.887 1.00 98.62 96 GLY A O 1
ATOM 649 N N . VAL A 1 97 ? -1.618 4.206 -0.422 1.00 98.88 97 VAL A N 1
ATOM 650 C CA . VAL A 1 97 ? -2.244 3.094 -1.149 1.00 98.88 97 VAL A CA 1
ATOM 651 C C . VAL A 1 97 ? -3.218 2.338 -0.261 1.00 98.88 97 VAL A C 1
ATOM 653 O O . VAL A 1 97 ? -3.073 2.316 0.960 1.00 98.88 97 VAL A O 1
ATOM 656 N N . GLN A 1 98 ? -4.206 1.723 -0.899 1.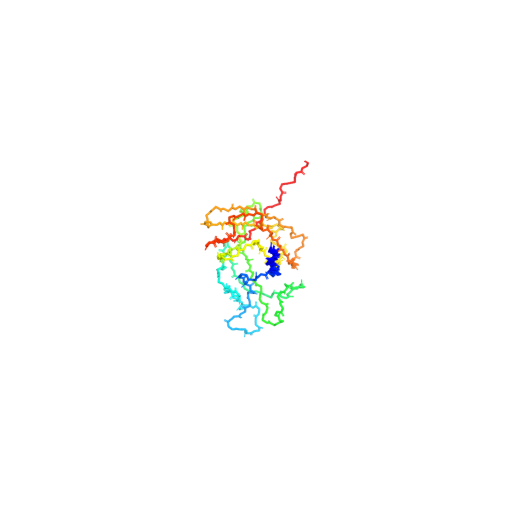00 98.81 98 GLN A N 1
ATOM 657 C CA . GLN A 1 98 ? -5.224 0.897 -0.273 1.00 98.81 98 GLN A CA 1
ATOM 658 C C . GLN A 1 98 ? -5.188 -0.511 -0.866 1.00 98.81 98 GLN A C 1
ATOM 660 O O . GLN A 1 98 ? -5.093 -0.663 -2.084 1.00 98.81 98 GLN A O 1
ATOM 665 N N . PHE A 1 99 ? -5.335 -1.515 -0.006 1.00 98.88 99 PHE A N 1
ATOM 666 C CA . PHE A 1 99 ? -5.483 -2.919 -0.369 1.00 98.88 99 PHE A CA 1
ATOM 667 C C . PHE A 1 99 ? -6.748 -3.473 0.269 1.00 98.88 99 PHE A C 1
ATOM 669 O O . PHE A 1 99 ? -6.903 -3.368 1.479 1.00 98.88 99 PHE A O 1
ATOM 676 N N . THR A 1 100 ? -7.638 -4.071 -0.513 1.00 98.75 100 THR A N 1
ATOM 677 C CA . THR A 1 100 ? -8.891 -4.644 -0.011 1.00 98.75 100 THR A CA 1
ATOM 678 C C . THR A 1 100 ? -8.993 -6.109 -0.417 1.00 98.75 100 THR A C 1
ATOM 680 O O . THR A 1 100 ? -8.777 -6.455 -1.577 1.00 98.75 100 THR A O 1
ATOM 683 N N . LEU A 1 101 ? -9.326 -6.975 0.535 1.00 98.50 101 LEU A N 1
ATOM 684 C CA . LEU A 1 101 ? -9.476 -8.418 0.348 1.00 98.50 101 LEU A CA 1
ATOM 685 C C . LEU A 1 101 ? -10.527 -8.984 1.317 1.00 98.50 101 LEU A C 1
ATOM 687 O O . LEU A 1 101 ? -11.104 -8.246 2.112 1.00 98.50 101 LEU A O 1
ATOM 691 N N . SER A 1 102 ? -10.759 -10.294 1.264 1.00 98.19 102 SER A N 1
ATOM 692 C CA . SER A 1 102 ? -11.471 -11.040 2.307 1.00 98.19 102 SER A CA 1
ATOM 693 C C . SER A 1 102 ? -10.505 -11.996 3.000 1.00 98.19 102 SER A C 1
ATOM 695 O O . SER A 1 102 ? -9.628 -12.568 2.355 1.00 98.19 102 SER A O 1
ATOM 697 N N . THR A 1 103 ? -10.689 -12.180 4.302 1.00 98.00 103 THR A N 1
ATOM 698 C CA . THR A 1 103 ? -9.993 -13.171 5.131 1.00 98.00 103 THR A CA 1
ATOM 699 C C . THR A 1 103 ? -10.932 -14.306 5.553 1.00 98.00 103 THR A C 1
ATOM 701 O O . THR A 1 103 ? -10.642 -15.016 6.511 1.00 98.00 103 THR A O 1
ATOM 704 N N . ALA A 1 104 ? -12.051 -14.506 4.844 1.00 97.62 104 ALA A N 1
ATOM 705 C CA . ALA A 1 104 ? -12.997 -15.586 5.115 1.00 97.62 104 ALA A CA 1
ATOM 706 C C . ALA A 1 104 ? -12.293 -16.954 5.097 1.00 97.62 104 ALA A C 1
ATOM 708 O O . ALA A 1 104 ? -11.604 -17.294 4.133 1.00 97.62 104 ALA A O 1
ATOM 709 N N . GLY A 1 105 ? -12.465 -17.728 6.166 1.00 95.94 105 GLY A N 1
ATOM 710 C CA . GLY A 1 105 ? -11.790 -19.005 6.392 1.00 95.94 105 GLY A CA 1
ATOM 711 C C . GLY A 1 105 ? -10.363 -18.912 6.945 1.00 95.94 105 GLY A C 1
ATOM 712 O O . GLY A 1 105 ? -9.739 -19.956 7.121 1.00 95.94 105 GLY A O 1
ATOM 713 N N . TYR A 1 106 ? -9.851 -17.711 7.239 1.00 96.19 106 TYR A N 1
ATOM 714 C CA . TYR A 1 106 ? -8.505 -17.494 7.776 1.00 96.19 106 TYR A CA 1
ATOM 715 C C . TYR A 1 106 ? -8.529 -16.797 9.143 1.00 96.19 106 TYR A C 1
ATOM 717 O O . TYR A 1 106 ? -9.402 -15.987 9.450 1.00 96.19 106 TYR A O 1
ATOM 725 N N . GLU A 1 107 ? -7.508 -17.078 9.947 1.00 95.56 107 GLU A N 1
ATOM 726 C CA . GLU A 1 107 ? -7.237 -16.467 11.251 1.00 95.56 107 GLU A CA 1
ATOM 727 C C . GLU A 1 107 ? -5.749 -16.097 11.359 1.00 95.56 107 GLU A C 1
ATOM 729 O O . GLU A 1 107 ? -4.961 -16.435 10.476 1.00 95.56 107 GLU A O 1
ATOM 734 N N . ASN A 1 108 ? -5.350 -15.413 12.439 1.00 95.50 108 ASN A N 1
ATOM 735 C CA . ASN A 1 108 ? -3.958 -14.999 12.683 1.00 95.50 108 ASN A CA 1
ATOM 736 C C . ASN A 1 108 ? -3.371 -14.161 11.529 1.00 95.50 108 ASN A C 1
ATOM 738 O O . ASN A 1 108 ? -2.302 -14.455 10.994 1.00 95.50 108 ASN A O 1
ATOM 742 N N . ILE A 1 109 ? -4.112 -13.128 11.120 1.00 97.75 109 ILE A N 1
ATOM 743 C CA . ILE A 1 109 ? -3.811 -12.341 9.923 1.00 97.75 109 ILE A CA 1
ATOM 744 C C . ILE A 1 109 ? -2.547 -11.502 10.120 1.00 97.75 109 ILE A C 1
ATOM 746 O O . ILE A 1 109 ? -2.434 -10.733 11.073 1.00 97.75 109 ILE A O 1
ATOM 750 N N . VAL A 1 110 ? -1.628 -11.599 9.161 1.00 97.94 110 VAL A N 1
ATOM 751 C CA . VAL A 1 110 ? -0.410 -10.788 9.089 1.00 97.94 110 VAL A CA 1
ATOM 752 C C . VAL A 1 110 ? -0.381 -10.068 7.745 1.00 97.94 110 VAL A C 1
ATOM 754 O O . VAL A 1 110 ? -0.591 -10.685 6.702 1.00 97.94 110 VAL A O 1
ATOM 757 N N . PHE A 1 111 ? -0.103 -8.765 7.763 1.00 98.50 111 PHE A N 1
ATOM 758 C CA . PHE A 1 111 ? 0.108 -7.969 6.555 1.00 98.50 111 PHE A CA 1
ATOM 759 C C . PHE A 1 111 ? 1.580 -7.593 6.435 1.00 98.50 111 PHE A C 1
ATOM 761 O O . PHE A 1 111 ? 2.108 -6.880 7.290 1.00 98.50 111 PHE A O 1
ATOM 768 N N . SER A 1 112 ? 2.235 -8.055 5.369 1.00 98.31 112 SER A N 1
ATOM 769 C CA . SER A 1 112 ? 3.648 -7.786 5.109 1.00 98.31 112 SER A CA 1
ATOM 770 C C . SER A 1 112 ? 3.883 -7.148 3.748 1.00 98.31 112 SER A C 1
ATOM 772 O O . SER A 1 112 ? 3.229 -7.513 2.772 1.00 98.31 112 SER A O 1
ATOM 774 N N . TYR A 1 113 ? 4.848 -6.237 3.671 1.00 98.69 113 TYR A N 1
ATOM 775 C CA . TYR A 1 113 ? 5.191 -5.534 2.442 1.00 98.69 113 TYR A CA 1
ATOM 776 C C . TYR A 1 113 ? 6.641 -5.044 2.438 1.00 98.69 113 TYR A C 1
ATOM 778 O O . TYR A 1 113 ? 7.285 -4.886 3.479 1.00 98.69 113 TYR A O 1
ATOM 786 N N . ASP A 1 114 ? 7.115 -4.738 1.234 1.00 98.50 114 ASP A N 1
ATOM 787 C CA . ASP A 1 114 ? 8.361 -4.022 1.010 1.00 98.50 114 ASP A CA 1
ATOM 788 C C . ASP A 1 114 ? 8.056 -2.620 0.502 1.00 98.50 114 ASP A C 1
ATOM 790 O O . ASP A 1 114 ? 7.166 -2.425 -0.328 1.00 98.50 114 ASP A O 1
ATOM 794 N N . LEU A 1 115 ? 8.814 -1.635 0.974 1.00 97.62 115 LEU A N 1
ATOM 795 C CA . LEU A 1 115 ? 8.633 -0.249 0.566 1.00 97.62 115 LEU A CA 1
ATOM 796 C C . LEU A 1 115 ? 9.979 0.430 0.364 1.00 97.62 115 LEU A C 1
ATOM 798 O O . LEU A 1 115 ? 10.855 0.373 1.224 1.00 97.62 115 LEU A O 1
ATOM 802 N N . ARG A 1 116 ? 10.126 1.137 -0.758 1.00 97.00 116 ARG A N 1
ATOM 803 C CA . ARG A 1 116 ? 11.249 2.048 -0.979 1.00 97.00 116 ARG A CA 1
ATOM 804 C C . ARG A 1 116 ? 10.831 3.489 -0.759 1.00 97.00 116 ARG A C 1
ATOM 806 O O . ARG A 1 116 ? 9.975 4.007 -1.474 1.00 97.00 116 ARG A O 1
ATOM 813 N N . HIS A 1 117 ? 11.497 4.152 0.180 1.00 95.62 117 HIS A N 1
ATOM 814 C CA . HIS A 1 117 ? 11.385 5.600 0.319 1.00 95.62 117 HIS A CA 1
ATOM 815 C C . HIS A 1 117 ? 12.229 6.280 -0.759 1.00 95.62 117 HIS A C 1
ATOM 817 O O . HIS A 1 117 ? 13.324 5.830 -1.091 1.00 95.62 117 HIS A O 1
ATOM 823 N N . SER A 1 118 ? 11.732 7.385 -1.303 1.00 93.75 118 SER A N 1
ATOM 824 C CA . SER A 1 118 ? 12.545 8.280 -2.132 1.00 93.75 118 SER A CA 1
ATOM 825 C C . SER A 1 118 ? 13.239 9.317 -1.248 1.00 93.75 118 SER A C 1
ATOM 827 O O . SER A 1 118 ? 12.883 9.494 -0.085 1.00 93.75 118 SER A O 1
ATOM 829 N N . ASN A 1 119 ? 14.190 10.068 -1.803 1.00 93.38 119 ASN A N 1
ATOM 830 C CA . ASN A 1 119 ? 14.854 11.151 -1.066 1.00 93.38 119 ASN A CA 1
ATOM 831 C C . ASN A 1 119 ? 13.902 12.283 -0.637 1.00 93.38 119 ASN A C 1
ATOM 833 O O . ASN A 1 119 ? 14.263 13.091 0.212 1.00 93.38 119 ASN A O 1
ATOM 837 N N . THR A 1 120 ? 12.704 12.360 -1.225 1.00 92.56 120 THR A N 1
ATOM 838 C CA . THR A 1 120 ? 11.716 13.418 -0.961 1.00 92.56 120 THR A CA 1
ATOM 839 C C . THR A 1 120 ? 10.389 12.887 -0.422 1.00 92.56 120 THR A C 1
ATOM 841 O O . THR A 1 120 ? 9.448 13.663 -0.273 1.00 92.56 120 THR A O 1
ATOM 844 N N . SER A 1 121 ? 10.255 11.578 -0.179 1.00 94.44 121 SER A N 1
ATOM 845 C CA . SER A 1 121 ? 9.035 11.027 0.426 1.00 94.44 121 SER A CA 1
ATOM 846 C C . SER A 1 121 ? 8.953 11.387 1.907 1.00 94.44 121 SER A C 1
ATOM 848 O O . SER A 1 121 ? 9.956 11.769 2.512 1.00 94.44 121 SER A O 1
ATOM 850 N N . SER A 1 122 ? 7.779 11.197 2.519 1.00 95.81 122 SER A N 1
ATOM 851 C CA . SER A 1 122 ? 7.728 11.167 3.981 1.00 95.81 122 SER A CA 1
ATOM 852 C C . SER A 1 122 ? 8.713 10.123 4.510 1.00 95.81 122 SER A C 1
ATOM 854 O O . SER A 1 122 ? 8.876 9.053 3.914 1.00 95.81 122 SER A O 1
ATOM 856 N N . ARG A 1 123 ? 9.360 10.452 5.629 1.00 95.69 123 ARG A N 1
ATOM 857 C CA . ARG A 1 123 ? 10.162 9.504 6.406 1.00 95.69 123 ARG A CA 1
ATOM 858 C C . ARG A 1 123 ? 9.276 8.442 7.050 1.00 95.69 123 ARG A C 1
ATOM 860 O O . ARG A 1 123 ? 9.727 7.324 7.223 1.00 95.69 123 ARG A O 1
ATOM 867 N N . TYR A 1 124 ? 8.040 8.789 7.395 1.00 97.56 124 TYR A N 1
ATOM 868 C CA . TYR A 1 124 ? 7.148 7.901 8.126 1.00 97.56 124 TYR A CA 1
ATOM 869 C C . TYR A 1 124 ? 5.964 7.496 7.272 1.00 97.56 124 TYR A C 1
ATOM 871 O O . TYR A 1 124 ? 5.362 8.323 6.574 1.00 97.56 124 TYR A O 1
ATOM 879 N N . GLU A 1 125 ? 5.590 6.236 7.395 1.00 98.12 125 GLU A N 1
ATOM 880 C CA . GLU A 1 125 ? 4.307 5.741 6.944 1.00 98.12 125 GLU A CA 1
ATOM 881 C C . GLU A 1 125 ? 3.621 4.942 8.047 1.00 98.12 125 GLU A C 1
ATOM 883 O O . GLU A 1 125 ? 4.265 4.314 8.889 1.00 98.12 125 GLU A O 1
ATOM 888 N N . THR A 1 126 ? 2.296 4.978 8.029 1.00 98.62 126 THR A N 1
ATOM 889 C CA . THR A 1 126 ? 1.445 4.262 8.970 1.00 98.62 126 THR A CA 1
ATOM 890 C C . THR A 1 126 ? 0.592 3.266 8.208 1.00 98.62 126 THR A C 1
ATOM 892 O O . THR A 1 126 ? -0.003 3.600 7.180 1.00 98.62 126 THR A O 1
ATOM 895 N N . VAL A 1 127 ? 0.511 2.052 8.743 1.00 98.75 127 VAL A N 1
ATOM 896 C CA . VAL A 1 127 ? -0.461 1.051 8.321 1.00 98.75 127 VAL A CA 1
ATOM 897 C C . VAL A 1 127 ? -1.736 1.246 9.128 1.00 98.75 127 VAL A C 1
ATOM 899 O O . VAL A 1 127 ? -1.694 1.332 10.359 1.00 98.75 127 VAL A O 1
ATOM 902 N N . GLN A 1 128 ? -2.868 1.304 8.436 1.00 98.81 128 GLN A N 1
ATOM 903 C CA . GLN A 1 128 ? -4.198 1.269 9.036 1.00 98.81 128 GLN A CA 1
ATOM 904 C C . GLN A 1 128 ? -4.973 0.069 8.503 1.00 98.81 128 GLN A C 1
ATOM 906 O O . GLN A 1 128 ? -4.713 -0.370 7.385 1.00 98.81 128 GLN A O 1
ATOM 911 N N . TYR A 1 129 ? -5.941 -0.429 9.267 1.00 98.69 129 TYR A N 1
ATOM 912 C CA . TYR A 1 129 ? -6.899 -1.418 8.778 1.00 98.69 129 TYR A CA 1
ATOM 913 C C . TYR A 1 129 ? -8.346 -0.983 9.024 1.00 98.69 129 TYR A C 1
ATOM 915 O O . TYR A 1 129 ? -8.612 -0.124 9.867 1.00 98.69 129 TYR A O 1
ATOM 923 N N . SER A 1 130 ? -9.270 -1.582 8.279 1.00 98.62 130 SER A N 1
ATOM 924 C CA . SER A 1 130 ? -10.714 -1.413 8.411 1.00 98.62 130 SER A CA 1
ATOM 925 C C . SER A 1 130 ? -11.443 -2.683 7.975 1.00 98.62 130 SER A C 1
ATOM 927 O O . SER A 1 130 ? -11.080 -3.293 6.970 1.00 98.62 130 SER A O 1
ATOM 929 N N . ILE A 1 131 ? -12.498 -3.049 8.698 1.00 98.12 131 ILE A N 1
ATOM 930 C CA . ILE A 1 131 ? -13.391 -4.179 8.378 1.00 98.12 131 ILE A CA 1
ATOM 931 C C . ILE A 1 131 ? -14.701 -3.736 7.706 1.00 98.12 131 ILE A C 1
ATOM 933 O O . ILE A 1 131 ? -15.489 -4.562 7.254 1.00 98.12 131 ILE A O 1
ATOM 937 N N . ASP A 1 132 ? -14.947 -2.426 7.637 1.00 96.56 132 ASP A N 1
ATOM 938 C CA . ASP A 1 132 ? -16.146 -1.828 7.037 1.00 96.56 132 ASP A CA 1
ATOM 939 C C . ASP A 1 132 ? -15.825 -0.906 5.846 1.00 96.56 132 ASP A C 1
ATOM 941 O O . ASP A 1 132 ? -16.731 -0.441 5.156 1.00 96.56 132 ASP A O 1
ATOM 945 N N . GLY A 1 133 ? -14.538 -0.655 5.584 1.00 96.31 133 GLY A N 1
ATOM 946 C CA . GLY A 1 133 ? -14.051 0.233 4.530 1.00 96.31 133 GLY A CA 1
ATOM 947 C C . GLY A 1 133 ? -14.260 1.724 4.816 1.00 96.31 133 GLY A C 1
ATOM 948 O O . GLY A 1 133 ? -14.036 2.542 3.925 1.00 96.31 133 GLY A O 1
ATOM 949 N N . ILE A 1 134 ? -14.702 2.089 6.023 1.00 95.88 134 ILE A N 1
ATOM 950 C CA . ILE A 1 134 ? -15.085 3.457 6.396 1.00 95.88 134 ILE A CA 1
ATOM 951 C C . ILE A 1 134 ? -14.290 3.919 7.617 1.00 95.88 134 ILE A C 1
ATOM 953 O O . ILE A 1 134 ? -13.707 5.004 7.602 1.00 95.88 134 ILE A O 1
ATOM 957 N N . ASN A 1 135 ? -14.259 3.108 8.670 1.00 97.06 135 ASN A N 1
ATOM 958 C CA . ASN A 1 135 ? -13.579 3.415 9.919 1.00 97.06 135 ASN A CA 1
ATOM 959 C C . ASN A 1 135 ? -12.220 2.721 9.938 1.00 97.06 135 ASN A C 1
ATOM 961 O O . ASN A 1 135 ? -12.143 1.496 9.847 1.00 97.06 135 ASN A O 1
ATOM 965 N N . PHE A 1 136 ? -11.153 3.512 10.056 1.00 98.25 136 PHE A N 1
ATOM 966 C CA . PHE A 1 136 ? -9.777 3.026 9.997 1.00 98.25 136 PHE A CA 1
ATOM 967 C C . PHE A 1 136 ? -9.072 3.148 11.344 1.00 98.25 136 PHE A C 1
ATOM 969 O O . PHE A 1 136 ? -9.099 4.201 11.984 1.00 98.25 136 PHE A O 1
ATOM 976 N N . THR A 1 137 ? -8.375 2.079 11.723 1.00 97.81 137 THR A N 1
ATOM 977 C CA . THR A 1 137 ? -7.554 1.999 12.933 1.00 97.81 137 THR A CA 1
ATOM 978 C C . THR A 1 137 ? -6.085 1.895 12.546 1.00 97.81 137 THR A C 1
ATOM 980 O O . THR A 1 137 ? -5.701 0.992 11.805 1.00 97.81 137 THR A O 1
ATOM 983 N N . SER A 1 138 ? -5.247 2.804 13.053 1.00 97.88 138 SER A N 1
ATOM 984 C CA . SER A 1 138 ? -3.790 2.725 12.887 1.00 97.88 138 SER A CA 1
ATOM 985 C C . SER A 1 138 ? -3.206 1.597 13.735 1.00 97.88 138 SER A C 1
ATOM 987 O O . SER A 1 138 ? -3.486 1.520 14.928 1.00 97.88 138 SER A O 1
ATOM 989 N N . VAL A 1 139 ? -2.365 0.760 13.129 1.00 96.69 139 VAL A N 1
ATOM 990 C CA . VAL A 1 139 ? -1.803 -0.445 13.769 1.00 96.69 139 VAL A CA 1
ATOM 991 C C . VAL A 1 139 ? -0.290 -0.405 13.917 1.00 96.69 139 VAL A C 1
ATOM 993 O O . VAL A 1 139 ? 0.241 -0.928 14.892 1.00 96.69 139 VAL A O 1
ATOM 996 N N . ALA A 1 140 ? 0.416 0.249 12.997 1.00 96.94 140 ALA A N 1
ATOM 997 C CA . ALA A 1 140 ? 1.858 0.432 13.098 1.00 96.94 140 ALA A CA 1
ATOM 998 C C . ALA A 1 140 ? 2.302 1.678 12.336 1.00 96.94 140 ALA A C 1
ATOM 1000 O O . ALA A 1 140 ? 1.748 1.989 11.284 1.00 96.94 140 ALA A O 1
ATOM 1001 N N . THR A 1 141 ? 3.338 2.346 12.839 1.00 97.75 141 THR A N 1
ATOM 1002 C CA . THR A 1 141 ? 4.064 3.396 12.116 1.00 97.75 141 THR A CA 1
ATOM 1003 C C . THR A 1 141 ? 5.507 2.960 11.964 1.00 97.75 141 THR A C 1
ATOM 1005 O O . THR A 1 141 ? 6.153 2.606 12.950 1.00 97.75 141 THR A O 1
ATOM 1008 N N . PHE A 1 142 ? 6.016 3.003 10.739 1.00 97.94 142 PHE A N 1
ATOM 1009 C CA . PHE A 1 142 ? 7.392 2.647 10.432 1.00 97.94 142 PHE A CA 1
ATOM 1010 C C . PHE A 1 142 ? 8.227 3.889 10.131 1.00 97.94 142 PHE A C 1
ATOM 1012 O O . PHE A 1 142 ? 7.727 4.928 9.698 1.00 97.94 142 PHE A O 1
ATOM 1019 N N . ASP A 1 143 ? 9.526 3.756 10.378 1.00 97.12 143 ASP A N 1
ATOM 1020 C CA . ASP A 1 143 ? 10.536 4.771 10.112 1.00 97.12 143 ASP A CA 1
ATOM 1021 C C . ASP A 1 143 ? 11.381 4.367 8.895 1.00 97.12 143 ASP A C 1
ATOM 1023 O O . ASP A 1 143 ? 12.143 3.399 8.927 1.00 97.12 143 ASP A O 1
ATOM 1027 N N . GLY A 1 144 ? 11.234 5.116 7.808 1.00 95.12 144 GLY A N 1
ATOM 1028 C CA . GLY A 1 144 ? 12.086 5.108 6.627 1.00 95.12 144 GLY A CA 1
ATOM 1029 C C . GLY A 1 144 ? 13.269 6.055 6.784 1.00 95.12 144 GLY A C 1
ATOM 1030 O O . GLY A 1 144 ? 13.352 7.075 6.102 1.00 95.12 144 GLY A O 1
ATOM 1031 N N . ASN A 1 145 ? 14.196 5.733 7.686 1.00 93.19 145 ASN A N 1
ATOM 1032 C CA . ASN A 1 145 ? 15.332 6.590 8.055 1.00 93.19 145 ASN A CA 1
ATOM 1033 C C . ASN A 1 145 ? 16.403 6.780 6.956 1.00 93.19 145 ASN A C 1
ATOM 1035 O O . ASN A 1 145 ? 17.429 7.416 7.204 1.00 93.19 145 ASN A O 1
ATOM 1039 N N . ALA A 1 146 ? 16.169 6.250 5.756 1.00 93.31 146 ALA A N 1
ATOM 1040 C CA . ALA A 1 146 ? 17.037 6.367 4.599 1.00 93.31 146 ALA A CA 1
ATOM 1041 C C . ALA A 1 146 ? 16.201 6.592 3.333 1.00 93.31 146 ALA A C 1
ATOM 1043 O O . ALA A 1 146 ? 15.241 5.870 3.059 1.00 93.31 146 ALA A O 1
ATOM 1044 N N . GLY A 1 147 ? 16.592 7.598 2.551 1.00 92.12 147 GLY A N 1
ATOM 1045 C CA . GLY A 1 147 ? 16.070 7.807 1.207 1.00 92.12 147 GLY A CA 1
ATOM 1046 C C . GLY A 1 147 ? 16.683 6.820 0.220 1.00 92.12 147 GLY A C 1
ATOM 1047 O O . GLY A 1 147 ? 17.745 6.245 0.457 1.00 92.12 147 GLY A O 1
ATOM 1048 N N . ASP A 1 148 ? 15.984 6.610 -0.888 1.00 93.62 148 ASP A N 1
ATOM 1049 C CA . ASP A 1 148 ? 16.406 5.734 -1.977 1.00 93.62 148 ASP A CA 1
ATOM 1050 C C . ASP A 1 148 ? 16.757 4.297 -1.538 1.00 93.62 148 ASP A C 1
ATOM 1052 O O . ASP A 1 148 ? 17.624 3.635 -2.102 1.00 93.62 148 ASP A O 1
ATOM 1056 N N . THR A 1 149 ? 16.073 3.816 -0.501 1.00 94.19 149 THR A N 1
ATOM 1057 C CA . THR A 1 149 ? 16.384 2.553 0.174 1.00 94.19 149 THR A CA 1
ATOM 1058 C C . THR A 1 149 ? 15.127 1.710 0.304 1.00 94.19 149 THR A C 1
ATOM 1060 O O . THR A 1 149 ? 14.077 2.220 0.701 1.00 94.19 149 THR A O 1
ATOM 1063 N N . TRP A 1 150 ? 15.238 0.421 -0.024 1.00 96.00 150 TRP A N 1
ATOM 1064 C CA . TRP A 1 150 ? 14.194 -0.567 0.235 1.00 96.00 15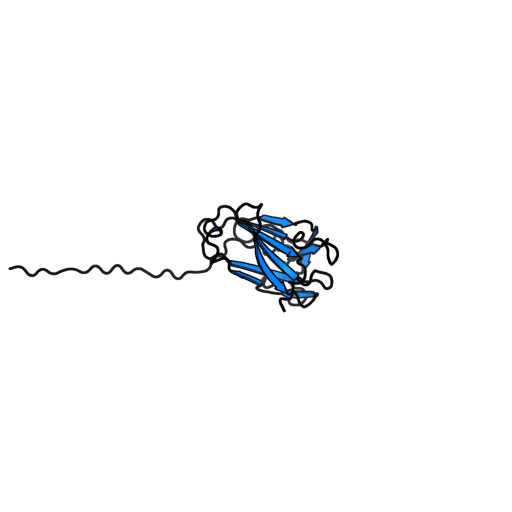0 TRP A CA 1
ATOM 1065 C C . TRP A 1 150 ? 14.222 -1.020 1.693 1.00 96.00 150 TRP A C 1
ATOM 1067 O O . TRP A 1 150 ? 15.229 -1.527 2.184 1.00 96.00 150 TRP A O 1
ATOM 1077 N N . PHE A 1 151 ? 13.079 -0.899 2.353 1.00 96.88 151 PHE A N 1
ATOM 1078 C CA . PHE A 1 151 ? 12.785 -1.512 3.637 1.00 96.88 151 PHE A CA 1
ATOM 1079 C C . PHE A 1 151 ? 11.967 -2.765 3.358 1.00 96.88 151 PHE A C 1
ATOM 1081 O O . PHE A 1 151 ? 10.834 -2.675 2.883 1.00 96.88 151 PHE A O 1
ATOM 1088 N N . LYS A 1 152 ? 12.580 -3.924 3.596 1.00 96.44 152 LYS A N 1
ATOM 1089 C CA . LYS A 1 152 ? 11.979 -5.228 3.309 1.00 96.44 152 LYS A CA 1
ATOM 1090 C C . LYS A 1 152 ? 11.323 -5.818 4.548 1.00 96.44 152 LYS A C 1
ATOM 1092 O O . LYS A 1 152 ? 11.771 -5.540 5.661 1.00 96.44 152 LYS A O 1
ATOM 1097 N N . ASN A 1 153 ? 10.340 -6.688 4.346 1.00 94.00 153 ASN A N 1
ATOM 1098 C CA . ASN A 1 153 ? 9.657 -7.432 5.401 1.00 94.00 153 ASN A CA 1
ATOM 1099 C C . ASN A 1 153 ? 9.040 -6.521 6.476 1.00 94.00 153 ASN A C 1
ATOM 1101 O O . ASN A 1 153 ? 9.013 -6.887 7.656 1.00 94.00 153 ASN A O 1
ATOM 1105 N N . ARG A 1 154 ? 8.550 -5.328 6.102 1.00 97.31 154 ARG A N 1
ATOM 1106 C CA . ARG A 1 154 ? 7.682 -4.571 7.014 1.00 97.31 154 ARG A CA 1
ATOM 1107 C C . ARG A 1 154 ? 6.455 -5.426 7.255 1.00 97.31 154 ARG A C 1
ATOM 1109 O O . ARG A 1 154 ? 5.903 -5.977 6.310 1.00 97.31 154 ARG A O 1
ATOM 1116 N N . SER A 1 155 ? 6.078 -5.589 8.514 1.00 97.81 155 SER A N 1
ATOM 1117 C CA . SER A 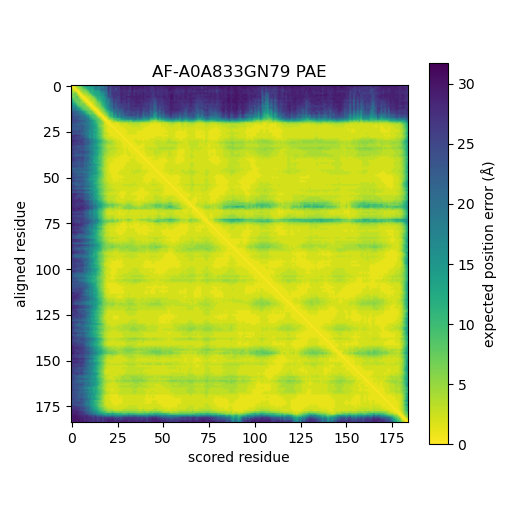1 155 ? 5.033 -6.527 8.893 1.00 97.81 155 SER A CA 1
ATOM 1118 C C . SER A 1 155 ? 4.216 -5.977 10.044 1.00 97.81 155 SER A C 1
ATOM 1120 O O . SER A 1 155 ? 4.766 -5.396 10.983 1.00 97.81 155 SER A O 1
ATOM 1122 N N . VAL A 1 156 ? 2.906 -6.170 9.958 1.00 97.94 156 VAL A N 1
ATOM 1123 C CA . VAL A 1 156 ? 1.959 -5.919 11.036 1.00 97.94 156 VAL A CA 1
ATOM 1124 C C . VAL A 1 156 ? 1.240 -7.222 11.338 1.00 97.94 156 VAL A C 1
ATOM 1126 O O . VAL A 1 156 ? 0.595 -7.800 10.463 1.00 97.94 156 VAL A O 1
ATOM 1129 N N . ASP A 1 157 ? 1.359 -7.668 12.583 1.00 97.50 157 ASP A N 1
ATOM 1130 C CA . ASP A 1 157 ? 0.638 -8.819 13.111 1.00 97.50 157 ASP A CA 1
ATOM 1131 C C . ASP A 1 157 ? -0.698 -8.350 13.698 1.00 97.50 157 ASP A C 1
ATOM 1133 O O . ASP A 1 157 ? -0.724 -7.564 14.650 1.00 97.50 157 ASP A O 1
ATOM 1137 N N . LEU A 1 158 ? -1.802 -8.807 13.100 1.00 97.50 158 LEU A N 1
ATOM 1138 C CA . LEU A 1 158 ? -3.160 -8.521 13.552 1.00 97.50 158 LEU A CA 1
ATOM 1139 C C . LEU A 1 158 ? -3.812 -9.728 14.247 1.00 97.50 158 LEU A C 1
ATOM 1141 O O . LEU A 1 158 ? -5.018 -9.720 14.473 1.00 97.50 158 LEU A O 1
ATOM 1145 N N . SER A 1 159 ? -3.054 -10.760 14.625 1.00 95.12 159 SER A N 1
ATOM 1146 C CA . SER A 1 159 ? -3.590 -11.965 15.282 1.00 95.12 159 SER A CA 1
ATOM 1147 C C . SER A 1 159 ? -4.328 -11.687 16.597 1.00 95.12 159 SER A C 1
ATOM 1149 O O . SER A 1 159 ? -5.202 -12.457 16.988 1.00 95.12 159 SER A O 1
ATOM 1151 N N . SER A 1 160 ? -4.028 -10.571 17.268 1.00 94.81 160 SER A N 1
ATOM 1152 C CA . SER A 1 160 ? -4.733 -10.131 18.478 1.00 94.81 160 SER A CA 1
ATOM 1153 C C . SER A 1 160 ? -6.052 -9.390 18.208 1.00 94.81 160 SER A C 1
ATOM 1155 O O . SER A 1 160 ? -6.806 -9.133 19.149 1.00 94.81 160 SER A O 1
ATOM 1157 N N . PHE A 1 161 ? -6.357 -9.065 16.949 1.00 95.00 161 PHE A N 1
ATOM 1158 C CA . PHE A 1 161 ? -7.562 -8.352 16.530 1.00 95.00 161 PHE A CA 1
ATOM 1159 C C . PHE A 1 161 ? -8.599 -9.364 16.031 1.00 95.00 161 PHE A C 1
ATOM 1161 O O . PHE A 1 161 ? -8.560 -9.835 14.899 1.00 95.00 161 PHE A O 1
ATOM 1168 N N . ALA A 1 162 ? -9.538 -9.743 16.898 1.00 93.69 162 ALA A N 1
ATOM 1169 C CA . ALA A 1 162 ? -10.495 -10.809 16.590 1.00 93.69 162 ALA A CA 1
ATOM 1170 C C . ALA A 1 162 ? -11.407 -10.502 15.385 1.00 93.69 162 ALA A C 1
ATOM 1172 O O . ALA A 1 162 ? -11.940 -11.418 14.771 1.00 93.69 162 ALA A O 1
ATOM 1173 N N . ASP A 1 163 ? -11.591 -9.225 15.056 1.00 95.38 163 ASP A N 1
ATOM 1174 C CA . ASP A 1 163 ? -12.472 -8.749 13.995 1.00 95.38 163 ASP A CA 1
ATOM 1175 C C . ASP A 1 163 ? -11.881 -8.885 12.584 1.00 95.38 163 ASP A C 1
ATOM 1177 O O . ASP A 1 163 ? -12.621 -8.776 11.607 1.00 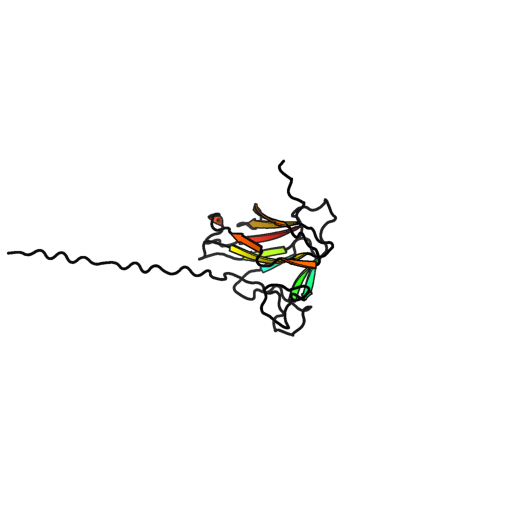95.38 163 ASP A O 1
ATOM 1181 N N . VAL A 1 164 ? -10.576 -9.158 12.458 1.00 97.19 164 VAL A N 1
ATOM 1182 C CA . VAL A 1 164 ? -9.938 -9.393 11.151 1.00 97.19 164 VAL A CA 1
ATOM 1183 C C . VAL A 1 164 ? -9.947 -10.861 10.723 1.00 97.19 164 VAL A C 1
ATOM 1185 O O . VAL A 1 164 ? -9.699 -11.151 9.551 1.00 97.19 164 VAL A O 1
ATOM 1188 N N . ALA A 1 165 ? -10.212 -11.789 11.645 1.00 96.94 165 ALA A N 1
ATOM 1189 C CA . ALA A 1 165 ? -10.365 -13.207 11.335 1.00 96.94 165 ALA A CA 1
ATOM 1190 C C . ALA A 1 165 ? -11.736 -13.471 10.695 1.00 96.94 165 ALA A C 1
ATOM 1192 O O . ALA A 1 165 ? -12.738 -12.889 11.106 1.00 96.94 165 ALA A O 1
ATOM 1193 N N . ASP A 1 166 ? -11.774 -14.349 9.691 1.00 96.88 166 ASP A N 1
ATOM 1194 C CA . ASP A 1 166 ? -12.990 -14.732 8.957 1.00 96.88 166 ASP A CA 1
ATOM 1195 C C . ASP A 1 166 ? -13.801 -13.539 8.393 1.00 96.88 166 ASP A C 1
ATOM 1197 O O . ASP A 1 166 ? -15.021 -13.599 8.224 1.00 96.88 166 ASP A O 1
ATOM 1201 N N . ALA A 1 167 ? -13.138 -12.418 8.091 1.00 97.69 167 ALA A N 1
ATOM 1202 C CA . ALA A 1 167 ? -13.816 -11.202 7.666 1.00 97.69 167 ALA A CA 1
ATOM 1203 C C . ALA A 1 167 ? -14.170 -11.251 6.169 1.00 97.69 167 ALA A C 1
ATOM 1205 O O . ALA A 1 167 ? -13.334 -11.503 5.291 1.00 97.69 167 ALA A O 1
ATOM 1206 N N . SER A 1 168 ? -15.421 -10.917 5.836 1.00 97.50 168 SER A N 1
ATOM 1207 C CA . SER A 1 168 ? -15.860 -10.780 4.437 1.00 97.50 168 SER A CA 1
ATOM 1208 C C . SER A 1 168 ? -15.184 -9.612 3.711 1.00 97.50 168 SER A C 1
ATOM 1210 O O . SER A 1 168 ? -15.171 -9.571 2.483 1.00 97.50 168 SER A O 1
ATOM 1212 N N . LEU A 1 169 ? -14.652 -8.655 4.471 1.00 97.94 169 LEU A N 1
ATOM 1213 C CA . LEU A 1 169 ? -13.944 -7.483 3.987 1.00 97.94 169 LEU A CA 1
ATOM 1214 C C . LEU A 1 169 ? -12.858 -7.108 4.997 1.00 97.94 169 LEU A C 1
ATOM 1216 O O . LEU A 1 169 ? -13.137 -6.941 6.179 1.00 97.94 169 LEU A O 1
ATOM 1220 N N . LEU 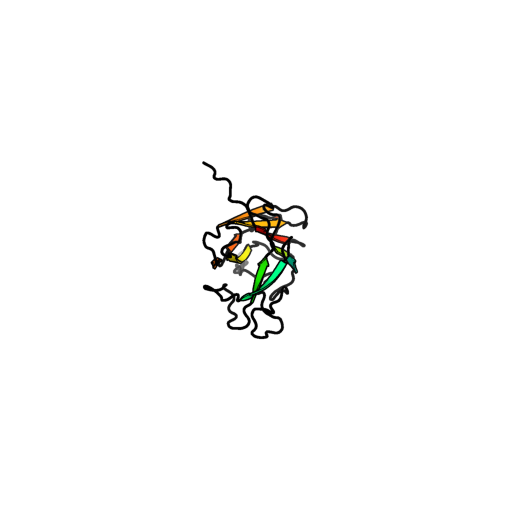A 1 170 ? -11.642 -6.918 4.509 1.00 98.69 170 LEU A N 1
ATOM 1221 C CA . LEU A 1 170 ? -10.537 -6.325 5.239 1.00 98.69 170 LEU A CA 1
ATOM 1222 C C . LEU A 1 170 ? -9.807 -5.379 4.294 1.00 98.69 170 LEU A C 1
ATOM 1224 O O . LEU A 1 170 ? -9.412 -5.758 3.190 1.00 98.69 170 L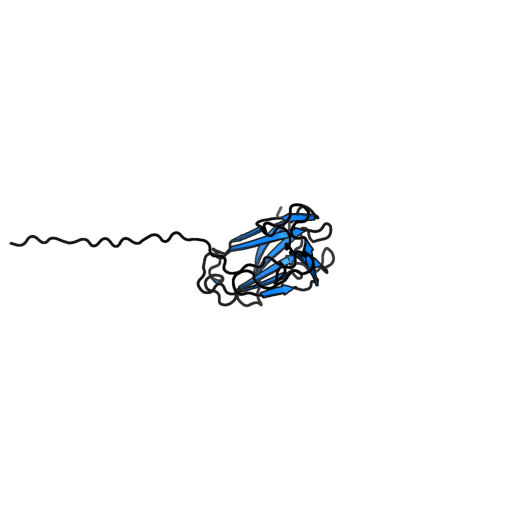EU A O 1
ATOM 1228 N N . THR A 1 171 ? -9.658 -4.132 4.720 1.00 98.81 171 THR A N 1
ATOM 1229 C CA . THR A 1 171 ? -8.967 -3.093 3.966 1.00 98.81 171 THR A CA 1
ATOM 1230 C C . THR A 1 171 ? -7.770 -2.599 4.748 1.00 98.81 171 THR A C 1
ATOM 1232 O O . THR A 1 171 ? -7.926 -2.167 5.882 1.00 98.81 171 THR A O 1
ATOM 1235 N N . PHE A 1 172 ? -6.599 -2.607 4.124 1.00 98.88 172 PHE A N 1
ATOM 1236 C CA . PHE A 1 172 ? -5.388 -1.983 4.631 1.00 98.88 172 PHE A CA 1
ATOM 1237 C C . PHE A 1 172 ? -5.124 -0.670 3.905 1.00 98.88 172 PHE A C 1
ATOM 1239 O O . PHE A 1 172 ? -5.266 -0.594 2.685 1.00 98.88 172 PHE A O 1
ATOM 1246 N N . LEU A 1 173 ? -4.677 0.342 4.643 1.00 98.88 173 LEU A N 1
ATOM 1247 C CA . LEU A 1 173 ? -4.050 1.533 4.085 1.00 98.88 173 LEU A CA 1
ATOM 1248 C C . LEU A 1 173 ? -2.579 1.553 4.471 1.00 98.88 173 LEU A C 1
ATOM 1250 O O . LEU A 1 173 ? -2.246 1.290 5.622 1.00 98.88 173 LEU A O 1
ATOM 1254 N N . VAL A 1 174 ? -1.718 1.935 3.533 1.00 98.75 174 VAL A N 1
ATOM 1255 C CA . VAL A 1 174 ? -0.332 2.325 3.812 1.00 98.75 174 VAL A CA 1
ATOM 1256 C C . VAL A 1 174 ? -0.206 3.787 3.414 1.00 98.75 174 VAL A C 1
ATOM 1258 O O . VAL A 1 174 ? -0.197 4.111 2.224 1.00 98.75 174 VAL A O 1
ATOM 1261 N N . VAL A 1 175 ? -0.189 4.680 4.404 1.00 98.69 175 VAL A N 1
ATOM 1262 C CA . VAL A 1 175 ? -0.306 6.131 4.197 1.00 98.69 175 VAL A CA 1
ATOM 1263 C C . VAL A 1 175 ? 0.881 6.899 4.753 1.00 98.69 175 VAL A C 1
ATOM 1265 O O . VAL A 1 175 ? 1.438 6.550 5.791 1.00 98.69 175 VAL A O 1
ATOM 1268 N N . ALA A 1 176 ? 1.243 7.993 4.083 1.00 98.12 176 ALA A N 1
ATOM 1269 C CA . ALA A 1 176 ? 2.259 8.909 4.577 1.00 98.12 176 ALA A CA 1
ATOM 1270 C C . ALA A 1 176 ? 1.827 9.519 5.918 1.00 98.12 176 ALA A C 1
ATOM 1272 O O . ALA A 1 176 ? 0.712 10.034 6.055 1.00 98.12 176 ALA A O 1
ATOM 1273 N N . ALA A 1 177 ? 2.738 9.495 6.883 1.00 97.69 177 ALA A N 1
ATOM 1274 C CA . ALA A 1 177 ? 2.507 9.963 8.238 1.00 97.69 177 ALA A CA 1
ATOM 1275 C C . ALA A 1 177 ? 3.476 11.088 8.610 1.00 97.69 177 ALA A C 1
ATOM 1277 O O . ALA A 1 177 ? 4.575 11.208 8.059 1.00 97.69 177 ALA A O 1
ATOM 1278 N N . PHE A 1 178 ? 3.066 11.921 9.559 1.00 96.12 178 PHE A N 1
ATOM 1279 C CA . PHE A 1 178 ? 3.967 12.812 10.278 1.00 96.12 178 PHE A CA 1
ATOM 1280 C C . PHE A 1 178 ? 4.868 12.011 11.220 1.00 96.12 178 PHE A C 1
ATOM 1282 O O . PHE A 1 178 ? 4.634 10.830 11.479 1.00 96.12 178 PHE A O 1
ATOM 1289 N N . ALA A 1 179 ? 5.908 12.668 11.735 1.00 92.69 179 ALA A N 1
ATOM 1290 C CA . ALA A 1 179 ? 6.697 12.085 12.808 1.00 92.69 179 ALA A CA 1
ATOM 1291 C C . ALA A 1 179 ? 5.780 11.735 13.991 1.00 92.69 179 ALA A C 1
ATOM 1293 O O . ALA A 1 179 ? 4.925 12.556 14.332 1.00 92.69 179 ALA A O 1
ATOM 1294 N N . PRO A 1 180 ? 5.942 10.554 14.614 1.00 87.56 180 PRO A N 1
ATOM 1295 C CA . PRO A 1 180 ? 5.277 10.271 15.872 1.00 87.56 180 PRO A CA 1
ATOM 1296 C C . PRO A 1 180 ? 5.623 11.363 16.883 1.00 87.56 180 PRO A C 1
ATOM 1298 O O . PRO A 1 180 ? 6.780 11.789 16.962 1.00 87.56 180 PRO A O 1
ATOM 1301 N N . GLU A 1 181 ? 4.634 11.800 17.656 1.00 77.31 181 GLU A N 1
ATOM 1302 C CA . GLU A 1 181 ? 4.884 12.672 18.800 1.00 77.31 181 GLU A CA 1
ATOM 1303 C C . GLU A 1 181 ? 5.887 11.965 19.723 1.00 77.31 181 GLU A C 1
ATOM 1305 O O . GLU A 1 181 ? 5.666 10.825 20.140 1.00 77.31 181 GLU A O 1
ATOM 1310 N N . SER A 1 182 ? 7.021 12.602 20.018 1.00 53.62 182 SER A N 1
ATOM 1311 C CA . SER A 1 182 ? 7.970 12.049 20.980 1.00 53.62 182 SER A CA 1
ATOM 1312 C C . SER A 1 182 ? 7.343 12.127 22.369 1.00 53.62 182 SER A C 1
ATOM 1314 O O . SER A 1 182 ? 7.193 13.222 22.912 1.00 53.62 182 SER A O 1
ATOM 1316 N N . THR A 1 183 ? 6.986 10.995 22.970 1.00 44.53 183 THR A N 1
ATOM 1317 C CA . THR A 1 183 ? 6.738 10.953 24.414 1.00 44.53 183 THR A CA 1
ATOM 1318 C C . THR A 1 183 ? 8.076 11.137 25.125 1.00 44.53 183 THR A C 1
ATOM 1320 O O . THR A 1 183 ? 8.944 10.267 25.023 1.00 44.53 183 THR A O 1
ATOM 1323 N N . ALA A 1 184 ? 8.252 12.291 25.773 1.00 33.69 184 ALA A N 1
ATOM 1324 C CA . ALA A 1 184 ? 9.309 12.524 26.755 1.00 33.69 184 ALA A CA 1
ATOM 1325 C C . ALA A 1 184 ? 8.990 11.815 28.078 1.00 33.69 184 ALA A C 1
ATOM 1327 O O . ALA A 1 184 ? 7.785 11.703 28.404 1.00 33.69 184 ALA A O 1
#